Protein AF-A0A397ITA1-F1 (afdb_monomer)

Structure (mmCIF, N/CA/C/O backbone):
data_AF-A0A397ITA1-F1
#
_entry.id   AF-A0A397ITA1-F1
#
loop_
_atom_site.group_PDB
_atom_site.id
_atom_site.type_symbol
_atom_site.label_atom_id
_atom_site.label_alt_id
_atom_site.label_comp_id
_atom_site.label_asym_id
_atom_site.label_entity_id
_atom_site.label_seq_id
_atom_site.pdbx_PDB_ins_code
_atom_site.Cartn_x
_atom_site.Cartn_y
_atom_site.Cartn_z
_atom_site.occupancy
_atom_site.B_iso_or_equiv
_atom_site.auth_seq_id
_atom_site.auth_comp_id
_atom_site.auth_asym_id
_atom_site.auth_atom_id
_atom_site.pdbx_PDB_model_num
ATOM 1 N N . MET A 1 1 ? -53.691 43.841 51.786 1.00 38.12 1 MET A N 1
ATOM 2 C CA . MET A 1 1 ? -52.872 42.788 51.154 1.00 38.12 1 MET A CA 1
ATOM 3 C C . MET A 1 1 ? -53.376 42.598 49.742 1.00 38.12 1 MET A C 1
ATOM 5 O O . MET A 1 1 ? -54.541 42.288 49.542 1.00 38.12 1 MET A O 1
ATOM 9 N N . THR A 1 2 ? -52.518 42.945 48.798 1.00 29.61 2 THR A N 1
ATOM 10 C CA . THR A 1 2 ? -52.794 43.174 47.382 1.00 29.61 2 THR A CA 1
ATOM 11 C C . THR A 1 2 ? -52.432 41.919 46.595 1.00 29.61 2 THR A C 1
ATOM 13 O O . THR A 1 2 ? -51.337 41.401 46.777 1.00 29.61 2 THR A O 1
ATOM 16 N N . SER A 1 3 ? -53.285 41.472 45.677 1.00 30.44 3 SER A N 1
ATOM 17 C CA . SER A 1 3 ? -52.809 40.870 44.426 1.00 30.44 3 SER A CA 1
ATOM 18 C C . SER A 1 3 ? -53.863 41.121 43.351 1.00 30.44 3 SER A C 1
ATOM 20 O O . SER A 1 3 ? -55.006 40.687 43.462 1.00 30.44 3 SER A O 1
ATOM 22 N N . ILE A 1 4 ? -53.491 41.950 42.379 1.00 33.16 4 ILE A N 1
ATOM 23 C CA . ILE A 1 4 ? -54.302 42.313 41.220 1.00 33.16 4 ILE A CA 1
ATOM 24 C C . ILE A 1 4 ? -53.941 41.328 40.112 1.00 33.16 4 ILE A C 1
ATOM 26 O O . ILE A 1 4 ? -52.771 41.191 39.760 1.00 33.16 4 ILE A O 1
ATOM 30 N N . SER A 1 5 ? -54.951 40.654 39.568 1.00 36.41 5 SER A N 1
ATOM 31 C CA . SER A 1 5 ? -54.864 39.937 38.300 1.00 36.41 5 SER A CA 1
ATOM 32 C C . SER A 1 5 ? -54.860 40.929 37.137 1.00 36.41 5 SER A C 1
ATOM 34 O O . SER A 1 5 ? -55.734 41.794 37.086 1.00 36.41 5 SER A O 1
ATOM 36 N N . LEU A 1 6 ? -53.972 40.744 36.162 1.00 32.62 6 LEU A N 1
ATOM 37 C CA . LEU A 1 6 ? -54.097 41.336 34.829 1.00 32.62 6 LEU A CA 1
ATOM 38 C C . LEU A 1 6 ? -53.756 40.274 33.775 1.00 32.62 6 LEU A C 1
ATOM 40 O O . LEU A 1 6 ? -52.632 39.796 33.681 1.00 32.62 6 LEU A O 1
ATOM 44 N N . ASN A 1 7 ? -54.772 39.917 33.000 1.00 33.06 7 ASN A N 1
ATOM 45 C CA . ASN A 1 7 ? -54.689 39.388 31.636 1.00 33.06 7 ASN A CA 1
ATOM 46 C C . ASN A 1 7 ? -55.041 40.574 30.693 1.00 33.06 7 ASN A C 1
ATOM 48 O O . ASN A 1 7 ? -55.631 41.530 31.210 1.00 33.06 7 ASN A O 1
ATOM 52 N N . PRO A 1 8 ? -54.904 40.549 29.348 1.00 54.44 8 PRO A N 1
ATOM 53 C CA . PRO A 1 8 ? -54.069 39.781 28.407 1.00 54.44 8 PRO A CA 1
ATOM 54 C C . PRO A 1 8 ? -53.298 40.712 27.409 1.00 54.44 8 PRO A C 1
ATOM 56 O O . PRO A 1 8 ? -53.338 41.934 27.507 1.00 54.44 8 PRO A O 1
ATOM 59 N N . THR A 1 9 ? -52.699 40.116 26.363 1.00 33.78 9 THR A N 1
ATOM 60 C CA . THR A 1 9 ? -52.358 40.678 25.023 1.00 33.78 9 THR A CA 1
ATOM 61 C C . THR A 1 9 ? -51.156 41.620 24.832 1.00 33.78 9 THR A C 1
ATOM 63 O O . THR A 1 9 ? -51.296 42.828 24.942 1.00 33.78 9 THR A O 1
ATOM 66 N N . THR A 1 10 ? -50.066 41.070 24.277 1.00 37.69 10 THR A N 1
ATOM 67 C CA . THR A 1 10 ? -49.367 41.527 23.045 1.00 37.69 10 THR A CA 1
ATOM 68 C C . THR A 1 10 ? -48.701 40.277 22.434 1.00 37.69 10 THR A C 1
ATOM 70 O O . THR A 1 10 ? -47.923 39.596 23.083 1.00 37.69 10 THR A O 1
ATOM 73 N N . LYS A 1 11 ? -49.187 39.688 21.337 1.00 31.69 11 LYS A N 1
ATOM 74 C CA . LYS A 1 11 ? -49.178 40.142 19.939 1.00 31.69 11 LYS A CA 1
ATOM 75 C C . LYS A 1 11 ? -47.751 40.342 19.409 1.00 31.69 11 LYS A C 1
ATOM 77 O O . LYS A 1 11 ? -47.155 41.384 19.628 1.00 31.69 11 LYS A O 1
ATOM 82 N N . TYR A 1 12 ? -47.272 39.310 18.706 1.00 40.56 12 TYR A N 1
ATOM 83 C CA . TYR A 1 12 ? -46.446 39.379 17.496 1.00 40.56 12 TYR A CA 1
ATOM 84 C C . TYR A 1 12 ? -45.633 40.659 17.309 1.00 40.56 12 TYR A C 1
ATOM 86 O O . TYR A 1 12 ? -46.127 41.546 16.629 1.00 40.56 12 TYR A O 1
ATOM 94 N N . LEU A 1 13 ? -44.406 40.713 17.825 1.00 39.28 13 LEU A N 1
ATOM 95 C CA . LEU A 1 13 ? -43.311 41.531 17.292 1.00 39.28 13 LEU A CA 1
ATOM 96 C C . LEU A 1 13 ? -41.991 41.003 17.877 1.00 39.28 13 LEU A C 1
ATOM 98 O O . LEU A 1 13 ? -41.542 41.497 18.901 1.00 39.28 13 LEU A O 1
ATOM 102 N N . ASP A 1 14 ? -41.420 39.964 17.263 1.00 39.28 14 ASP A N 1
ATOM 103 C CA . ASP A 1 14 ? -39.957 39.852 17.128 1.00 39.28 14 ASP A CA 1
ATOM 104 C C . ASP A 1 14 ? -39.610 38.809 16.052 1.00 39.28 14 ASP A C 1
ATOM 106 O O . ASP A 1 14 ? -39.040 37.744 16.286 1.00 39.28 14 ASP A O 1
ATO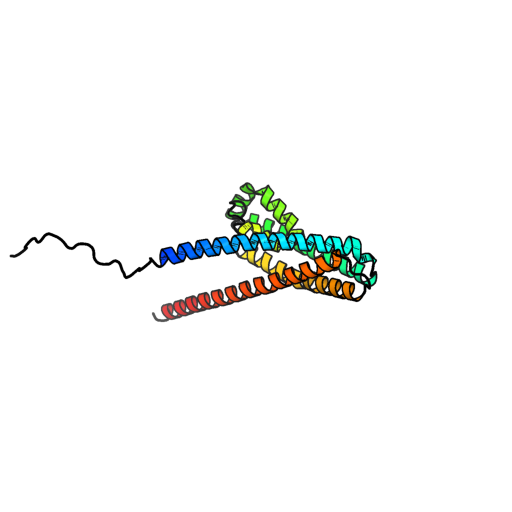M 110 N N . GLY A 1 15 ? -40.043 39.097 14.825 1.00 42.84 15 GLY A N 1
ATOM 111 C CA . GLY A 1 15 ? -39.251 38.707 13.669 1.00 42.84 15 GLY A CA 1
ATOM 112 C C . GLY A 1 15 ? -38.249 39.830 13.453 1.00 42.84 15 GLY A C 1
ATOM 113 O O . GLY A 1 15 ? -38.690 40.904 13.073 1.00 42.84 15 GLY A O 1
ATOM 114 N N . ASP A 1 16 ? -36.975 39.601 13.798 1.00 40.88 16 ASP A N 1
ATOM 115 C CA . ASP A 1 16 ? -35.802 40.119 13.055 1.00 40.88 16 ASP A CA 1
ATOM 116 C C . ASP A 1 16 ? -34.434 39.880 13.720 1.00 40.88 16 ASP A C 1
ATOM 118 O O . ASP A 1 16 ? -33.404 40.175 13.118 1.00 40.88 16 ASP A O 1
ATOM 122 N N . PHE A 1 17 ? -34.354 39.220 14.878 1.00 40.00 17 PHE A N 1
ATOM 123 C CA . PHE A 1 17 ? -33.073 38.700 15.376 1.00 40.00 17 PHE A CA 1
ATOM 124 C C . PHE A 1 17 ? -33.050 37.174 15.352 1.00 40.00 17 PHE A C 1
ATOM 126 O O . PHE A 1 17 ? -33.358 36.486 16.322 1.00 40.00 17 PHE A O 1
ATOM 133 N N . GLY A 1 18 ? -32.669 36.636 14.190 1.00 39.38 18 GLY A N 1
ATOM 134 C CA . GLY A 1 18 ? -32.445 35.214 13.962 1.00 39.38 18 GLY A CA 1
ATOM 135 C C . GLY A 1 18 ? -31.295 34.663 14.804 1.00 39.38 18 GLY A C 1
ATOM 136 O O . GLY A 1 18 ? -30.183 34.485 14.312 1.00 39.38 18 GLY A O 1
ATOM 137 N N . PHE A 1 19 ? -31.563 34.320 16.062 1.00 40.94 19 PHE A N 1
ATOM 138 C CA . PHE A 1 19 ? -30.666 33.481 16.845 1.00 40.94 19 PHE A CA 1
ATOM 139 C C . PHE A 1 19 ? -30.945 32.012 16.509 1.00 40.94 19 PHE A C 1
ATOM 141 O O . PHE A 1 19 ? -31.666 31.309 17.215 1.00 40.94 19 PHE A O 1
ATOM 148 N N . LYS A 1 20 ? -30.386 31.536 15.386 1.00 41.66 20 LYS A N 1
ATOM 149 C CA . LYS A 1 20 ? -30.336 30.093 15.114 1.00 41.66 20 LYS A CA 1
ATOM 150 C C . LYS A 1 20 ? -29.548 29.410 16.241 1.00 41.66 20 LYS A C 1
ATOM 152 O O . LYS A 1 20 ? -28.411 29.817 16.499 1.00 41.66 20 LYS A O 1
ATOM 157 N N . PRO A 1 21 ? -30.093 28.380 16.909 1.00 42.41 21 PRO A N 1
ATOM 158 C CA . PRO A 1 21 ? -29.415 27.741 18.026 1.00 42.41 21 PRO A CA 1
ATOM 159 C C . PRO A 1 21 ? -28.064 27.166 17.577 1.00 42.41 21 PRO A C 1
ATOM 161 O O . PRO A 1 21 ? -27.966 26.402 16.616 1.00 42.41 21 PRO A O 1
ATOM 164 N N . LYS A 1 22 ? -26.998 27.518 18.306 1.00 45.53 22 LYS A N 1
ATOM 165 C CA . LYS A 1 22 ? -25.602 27.097 18.064 1.00 45.53 22 LYS A CA 1
ATOM 166 C C . LYS A 1 22 ? -25.443 25.570 17.931 1.00 45.53 22 LYS A C 1
ATOM 168 O O . LYS A 1 22 ? -24.550 25.102 17.227 1.00 45.53 22 LYS A O 1
ATOM 173 N N . HIS A 1 23 ? -26.342 24.799 18.548 1.00 49.19 23 HIS A N 1
ATOM 174 C CA . HIS A 1 23 ? -26.410 23.340 18.434 1.00 49.19 23 HIS A CA 1
ATOM 175 C C . HIS A 1 23 ? -26.856 22.841 17.055 1.00 49.19 23 HIS A C 1
ATOM 177 O O . HIS A 1 23 ? -26.328 21.841 16.580 1.00 49.19 23 HIS A O 1
ATOM 183 N N . GLU A 1 24 ? -27.772 23.536 16.384 1.00 44.31 24 GLU A N 1
ATOM 184 C CA . GLU A 1 24 ? -28.284 23.126 15.073 1.00 44.31 24 GLU A CA 1
ATOM 185 C C . GLU A 1 24 ? -27.239 23.382 13.980 1.00 44.31 24 GLU A C 1
ATOM 187 O O . GLU A 1 24 ? -26.980 22.521 13.144 1.00 44.31 24 GLU A O 1
ATOM 192 N N . ASN A 1 25 ? -26.521 24.507 14.069 1.00 46.88 25 ASN A N 1
ATOM 193 C CA . ASN A 1 25 ? -25.360 24.773 13.216 1.00 46.88 25 ASN A CA 1
ATOM 194 C C . ASN A 1 25 ? -24.211 23.780 13.474 1.00 46.88 25 ASN A C 1
ATOM 196 O O . ASN A 1 25 ? -23.527 23.394 12.531 1.00 46.88 25 ASN A O 1
ATOM 200 N N . SER A 1 26 ? -24.012 23.335 14.722 1.00 45.62 26 SER A N 1
ATOM 201 C CA . SER A 1 26 ? -23.023 22.304 15.078 1.00 45.62 26 SER A CA 1
ATOM 202 C C . SER A 1 26 ? -23.396 20.927 14.517 1.00 45.62 26 SER A C 1
ATOM 204 O O . SER A 1 26 ? -22.554 20.266 13.916 1.00 45.62 26 SER A O 1
ATOM 206 N N . PHE A 1 27 ? -24.666 20.526 14.628 1.00 46.50 27 PHE A N 1
ATOM 207 C CA . PHE A 1 27 ? -25.167 19.248 14.114 1.00 46.50 27 PHE A CA 1
ATOM 208 C C . PHE A 1 27 ? -25.218 19.205 12.578 1.00 46.50 27 PHE A C 1
ATOM 210 O O . PHE A 1 27 ? -24.860 18.209 11.952 1.00 46.50 27 PHE A O 1
ATOM 217 N N . LEU A 1 28 ? -25.613 20.304 11.934 1.00 41.31 28 LEU A N 1
ATOM 218 C CA . LEU A 1 28 ? -25.582 20.413 10.475 1.00 41.31 28 LEU A CA 1
ATOM 219 C C . LEU A 1 28 ? -24.142 20.473 9.949 1.00 41.31 28 LEU A C 1
ATOM 221 O O . LEU A 1 28 ? -23.846 19.846 8.931 1.00 41.31 28 LEU A O 1
ATOM 225 N N . ASN A 1 29 ? -23.229 21.155 10.651 1.00 41.16 29 ASN A N 1
ATOM 226 C CA . ASN A 1 29 ? -21.806 21.130 10.312 1.00 41.16 29 ASN A CA 1
ATOM 227 C C . ASN A 1 29 ? -21.192 19.748 10.527 1.00 41.16 29 ASN A C 1
ATOM 229 O O . ASN A 1 29 ? -20.451 19.304 9.657 1.00 41.16 29 ASN A O 1
ATOM 233 N N . SER A 1 30 ? -21.516 19.042 11.613 1.00 38.00 30 SER A N 1
ATOM 234 C CA . SER A 1 30 ? -21.009 17.688 11.851 1.00 38.00 30 SER A CA 1
ATOM 235 C C . SER A 1 30 ? -21.524 16.712 10.796 1.00 38.00 30 SER A C 1
ATOM 237 O O . SER A 1 30 ? -20.734 15.950 10.250 1.00 38.00 30 SER A O 1
ATOM 239 N N . LYS A 1 31 ? -22.798 16.807 10.390 1.00 51.31 31 LYS A N 1
ATOM 240 C CA . LYS A 1 31 ? -23.360 16.000 9.294 1.00 51.31 31 LYS A CA 1
ATOM 241 C C . LYS A 1 31 ? -22.732 16.337 7.936 1.00 51.31 31 LYS A C 1
ATOM 243 O O . LYS A 1 31 ? -22.381 15.433 7.179 1.00 51.31 31 LYS A O 1
ATOM 248 N N . LYS A 1 32 ? -22.524 17.624 7.633 1.00 44.59 32 LYS A N 1
ATOM 249 C CA . LYS A 1 32 ? -21.855 18.072 6.398 1.00 44.59 32 LYS A CA 1
ATOM 250 C C . LYS A 1 32 ? -20.391 17.629 6.361 1.00 44.59 32 LYS A C 1
ATOM 252 O O . LYS A 1 32 ? -19.919 17.186 5.317 1.00 44.59 32 LYS A O 1
ATOM 257 N N . MET A 1 33 ? -19.684 17.708 7.484 1.00 46.84 33 MET A N 1
ATOM 258 C CA . MET A 1 33 ? -18.286 17.294 7.614 1.00 46.84 33 MET A CA 1
ATOM 259 C C . MET A 1 33 ? -18.139 15.767 7.567 1.00 46.84 33 MET A C 1
ATOM 261 O O . MET A 1 33 ? -17.239 15.280 6.892 1.00 46.84 33 MET A O 1
ATOM 265 N N . ASN A 1 34 ? -19.082 15.023 8.154 1.00 55.31 34 ASN A N 1
ATOM 266 C CA . ASN A 1 34 ? -19.161 13.565 8.047 1.00 55.31 34 ASN A CA 1
ATOM 267 C C . ASN A 1 34 ? -19.398 13.121 6.587 1.00 55.31 34 ASN A C 1
ATOM 269 O O . ASN A 1 34 ? -18.662 12.288 6.070 1.00 55.31 34 ASN A O 1
ATOM 273 N N . SER A 1 35 ? -20.315 13.776 5.855 1.00 55.06 35 SER A N 1
ATOM 274 C CA . SER A 1 35 ? -20.520 13.481 4.422 1.00 55.06 35 SER A CA 1
ATOM 275 C C . SER A 1 35 ? -19.283 13.772 3.558 1.00 55.06 35 SER A C 1
ATOM 277 O O . SER A 1 35 ? -18.980 13.023 2.632 1.00 55.06 35 SER A O 1
ATOM 279 N N . LYS A 1 36 ? -18.521 14.828 3.888 1.00 56.81 36 LYS A N 1
ATOM 280 C CA . LYS A 1 36 ? -17.251 15.141 3.216 1.00 56.81 36 LYS A CA 1
ATOM 281 C C . LYS A 1 36 ? -16.184 14.081 3.505 1.00 56.81 36 LYS A C 1
ATOM 283 O O . LYS A 1 36 ? -15.467 13.704 2.585 1.00 56.81 36 LYS A O 1
ATOM 288 N N . GLY A 1 37 ? -16.107 13.590 4.745 1.00 58.44 37 GLY A N 1
ATOM 289 C CA . GLY A 1 37 ? -15.208 12.500 5.139 1.00 58.44 37 GLY A CA 1
ATOM 290 C C . GLY A 1 37 ? -15.523 11.183 4.423 1.00 58.44 37 GLY A C 1
ATOM 291 O O . GLY A 1 37 ? -14.613 10.543 3.904 1.00 58.44 37 GLY A O 1
ATOM 292 N N . CYS A 1 38 ? -16.808 10.837 4.292 1.00 69.31 38 CYS A N 1
ATOM 293 C CA . CYS A 1 38 ? -17.254 9.640 3.570 1.00 69.31 38 CYS A CA 1
ATOM 294 C C . CYS A 1 38 ? -16.866 9.677 2.083 1.00 69.31 38 CYS A C 1
ATOM 296 O O . CYS A 1 38 ? -16.342 8.701 1.552 1.00 69.31 38 CYS A O 1
ATOM 298 N N . ASN A 1 39 ? -17.090 10.812 1.410 1.00 77.75 39 ASN A N 1
ATOM 299 C CA . ASN A 1 39 ? -16.749 10.964 -0.008 1.00 77.75 39 ASN A CA 1
ATOM 300 C C . ASN A 1 39 ? -15.234 10.907 -0.242 1.00 77.75 39 ASN A C 1
ATOM 302 O O . ASN A 1 39 ? -14.786 10.337 -1.236 1.00 77.75 39 ASN A O 1
ATOM 306 N N . MET A 1 40 ? -14.449 11.464 0.686 1.00 81.12 40 MET A N 1
ATOM 307 C CA . MET A 1 40 ? -12.990 11.394 0.620 1.00 81.12 40 MET A CA 1
ATOM 308 C C . MET A 1 40 ? -12.490 9.951 0.757 1.00 81.12 40 MET A C 1
ATOM 310 O O . MET A 1 40 ? -11.615 9.551 -0.001 1.00 81.12 40 MET A O 1
ATOM 314 N N . ALA A 1 41 ? -13.082 9.151 1.650 1.00 85.75 41 ALA A N 1
ATOM 315 C CA . ALA A 1 41 ? -12.710 7.746 1.815 1.00 85.75 41 ALA A CA 1
ATOM 316 C C . ALA A 1 41 ? -12.971 6.908 0.546 1.00 85.75 41 ALA A C 1
ATOM 318 O O . ALA A 1 41 ? -12.156 6.057 0.203 1.00 85.75 41 ALA A O 1
ATOM 319 N N . ILE A 1 42 ? -14.057 7.180 -0.195 1.00 89.50 42 ILE A N 1
ATOM 320 C CA . ILE A 1 42 ? -14.344 6.509 -1.481 1.00 89.50 42 ILE A CA 1
ATOM 321 C C . ILE A 1 42 ? -13.280 6.857 -2.523 1.00 89.50 42 ILE A C 1
ATOM 323 O O . ILE A 1 42 ? -12.773 5.970 -3.212 1.00 89.50 42 ILE A O 1
ATOM 327 N N . LEU A 1 43 ? -12.944 8.144 -2.640 1.00 88.38 43 LEU A N 1
ATOM 328 C CA . LEU A 1 43 ? -11.927 8.612 -3.577 1.00 88.38 43 LEU A CA 1
ATOM 329 C C . LEU A 1 43 ? -10.559 8.016 -3.241 1.00 88.38 43 LEU A C 1
ATOM 331 O O . LEU A 1 43 ? -9.879 7.524 -4.135 1.00 88.38 43 LEU A O 1
ATOM 335 N N . GLN A 1 44 ? -10.191 8.008 -1.960 1.00 89.69 44 GLN A N 1
ATOM 336 C CA . GLN A 1 44 ? -8.923 7.458 -1.495 1.00 89.69 44 GLN A CA 1
ATOM 337 C C . GLN A 1 44 ? -8.835 5.953 -1.767 1.00 89.69 44 GLN A C 1
ATOM 339 O O . GLN A 1 44 ? -7.855 5.503 -2.350 1.00 89.69 44 GLN A O 1
ATOM 344 N N . LEU A 1 45 ? -9.879 5.183 -1.434 1.00 92.94 45 LEU A N 1
ATOM 345 C CA . LEU A 1 45 ? -9.936 3.749 -1.736 1.00 92.94 45 LEU A CA 1
ATOM 346 C C . LEU A 1 45 ? -9.799 3.474 -3.238 1.00 92.94 45 LEU A C 1
ATOM 348 O O . LEU A 1 45 ? -9.052 2.586 -3.640 1.00 92.94 45 LEU A O 1
ATOM 352 N N . SER A 1 46 ? -10.508 4.247 -4.063 1.00 93.50 46 SER A N 1
ATOM 353 C CA . SER A 1 46 ? -10.472 4.091 -5.520 1.00 93.50 46 SER A CA 1
ATOM 354 C C . SER A 1 46 ? -9.087 4.394 -6.087 1.00 93.50 46 SER A C 1
ATOM 356 O O . SER A 1 46 ? -8.627 3.676 -6.971 1.00 93.50 46 SER A O 1
ATOM 358 N N . LEU A 1 47 ? -8.421 5.432 -5.571 1.00 93.88 47 LEU A N 1
ATOM 359 C CA . LEU A 1 47 ? -7.080 5.794 -6.010 1.00 93.88 47 LEU A CA 1
ATOM 360 C C . LEU A 1 47 ? -6.052 4.735 -5.609 1.00 93.88 47 LEU A C 1
ATOM 362 O O . LEU A 1 47 ? -5.297 4.321 -6.473 1.00 93.88 47 LEU A O 1
ATOM 366 N N . MET A 1 48 ? -6.072 4.237 -4.367 1.00 94.38 48 MET A N 1
ATOM 367 C CA . MET A 1 48 ? -5.144 3.184 -3.920 1.00 94.38 48 MET A CA 1
ATOM 368 C C . MET A 1 48 ? -5.264 1.913 -4.776 1.00 94.38 48 MET A C 1
ATOM 370 O O . MET A 1 48 ? -4.265 1.318 -5.167 1.00 94.38 48 MET A O 1
ATOM 374 N N . ILE A 1 49 ? -6.493 1.509 -5.124 1.00 95.50 49 ILE A N 1
ATOM 375 C CA . ILE A 1 49 ? -6.713 0.361 -6.018 1.00 95.50 49 ILE A CA 1
ATOM 376 C C . ILE A 1 49 ? -6.183 0.653 -7.426 1.00 95.50 49 ILE A C 1
ATOM 378 O O . ILE A 1 49 ? -5.566 -0.215 -8.042 1.00 95.50 49 ILE A O 1
ATOM 382 N N . PHE A 1 50 ? -6.449 1.849 -7.955 1.00 96.12 50 PHE A N 1
ATOM 383 C CA . PHE A 1 50 ? -5.981 2.237 -9.283 1.00 96.12 50 PHE A CA 1
ATOM 384 C C . PHE A 1 50 ? -4.451 2.268 -9.356 1.00 96.12 50 PHE A C 1
ATOM 386 O O . PHE A 1 50 ? -3.887 1.708 -10.291 1.00 96.12 50 PHE A O 1
ATOM 393 N N . ASP A 1 51 ? -3.801 2.844 -8.350 1.00 94.88 51 ASP A N 1
ATOM 394 C CA . ASP A 1 51 ? -2.348 2.950 -8.237 1.00 94.88 51 ASP A CA 1
ATOM 395 C C . ASP A 1 51 ? -1.678 1.580 -8.253 1.00 94.88 51 ASP A C 1
ATOM 397 O O . ASP A 1 51 ? -0.875 1.285 -9.136 1.00 94.88 51 ASP A O 1
ATOM 401 N N . PHE A 1 52 ? -2.157 0.677 -7.397 1.00 96.12 52 PHE A N 1
ATOM 402 C CA . PHE A 1 52 ? -1.687 -0.702 -7.347 1.00 96.12 52 PHE A CA 1
ATOM 403 C C . PHE A 1 52 ? -1.815 -1.431 -8.694 1.00 96.12 52 PHE A C 1
ATOM 405 O O . PHE A 1 52 ? -0.906 -2.142 -9.133 1.00 96.12 52 PHE A O 1
ATOM 412 N N . VAL A 1 53 ? -2.946 -1.253 -9.389 1.00 96.75 53 VAL A N 1
ATOM 413 C CA . VAL A 1 53 ? -3.150 -1.832 -10.726 1.00 96.75 53 VAL A CA 1
ATOM 414 C C . VAL A 1 53 ? -2.165 -1.237 -11.729 1.00 96.75 53 VAL A C 1
ATOM 416 O O . VAL A 1 53 ? -1.601 -1.975 -12.542 1.00 96.75 53 VAL A O 1
ATOM 419 N N . MET A 1 54 ? -1.948 0.077 -11.687 1.00 96.12 54 MET A N 1
ATOM 420 C CA . MET A 1 54 ? -1.027 0.753 -12.593 1.00 96.12 54 MET A CA 1
ATOM 421 C C . MET A 1 54 ? 0.423 0.330 -12.365 1.00 96.12 54 MET A C 1
ATOM 423 O O . MET A 1 54 ? 1.133 0.109 -13.346 1.00 96.12 54 MET A O 1
ATOM 427 N N . ASP A 1 55 ? 0.836 0.121 -11.119 1.00 94.38 55 ASP A N 1
ATOM 428 C CA . ASP A 1 55 ? 2.170 -0.373 -10.789 1.00 94.38 55 ASP A CA 1
ATOM 429 C C . ASP A 1 55 ? 2.397 -1.797 -11.290 1.00 94.3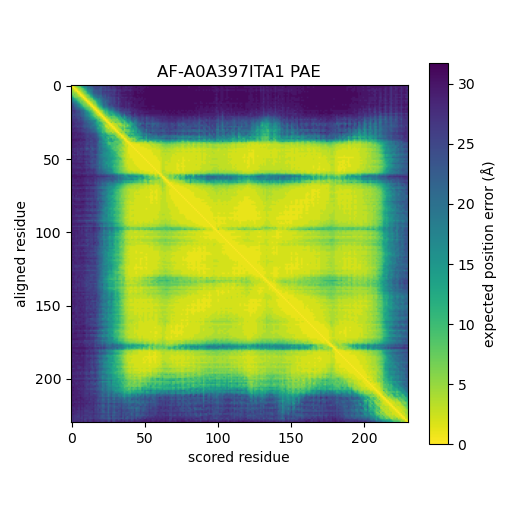8 55 ASP A C 1
ATOM 431 O O . ASP A 1 55 ? 3.399 -2.069 -11.956 1.00 94.38 55 ASP A O 1
ATOM 435 N N . ILE A 1 56 ? 1.434 -2.702 -11.086 1.00 95.44 56 ILE A N 1
ATOM 436 C CA . ILE A 1 56 ? 1.505 -4.055 -11.656 1.00 95.44 56 ILE A CA 1
ATOM 437 C C . ILE A 1 56 ? 1.626 -3.993 -13.180 1.00 95.44 56 ILE A C 1
ATOM 439 O O . ILE A 1 56 ? 2.445 -4.709 -13.767 1.00 95.44 56 ILE A O 1
ATOM 443 N N . LEU A 1 57 ? 0.809 -3.165 -13.838 1.00 95.06 57 LEU A N 1
ATOM 444 C CA . LEU A 1 57 ? 0.822 -3.034 -15.294 1.00 95.06 57 LEU A CA 1
ATOM 445 C C . LEU A 1 57 ? 2.147 -2.468 -15.803 1.00 95.06 57 LEU A C 1
ATOM 447 O O . LEU A 1 57 ? 2.675 -2.992 -16.786 1.00 95.06 57 LEU A O 1
ATOM 451 N N . PHE A 1 58 ? 2.690 -1.455 -15.129 1.00 93.88 58 PHE A N 1
ATOM 452 C CA . PHE A 1 58 ? 3.988 -0.869 -15.439 1.00 93.88 58 PHE A CA 1
ATOM 453 C C . PHE A 1 58 ? 5.091 -1.930 -15.374 1.00 93.88 58 PHE A C 1
ATOM 455 O O . PHE A 1 58 ? 5.784 -2.172 -16.363 1.00 93.88 58 PHE A O 1
ATOM 462 N N . VAL A 1 59 ? 5.194 -2.663 -14.263 1.00 93.31 59 VAL A N 1
ATOM 463 C CA . VAL A 1 59 ? 6.226 -3.698 -14.110 1.00 93.31 59 VAL A CA 1
ATOM 464 C C . VAL A 1 59 ? 6.048 -4.840 -15.117 1.00 93.31 59 VAL A C 1
ATOM 466 O O . VAL A 1 59 ? 7.027 -5.328 -15.683 1.00 93.31 59 VAL A O 1
ATOM 469 N N . SER A 1 60 ? 4.804 -5.246 -15.385 1.00 90.81 60 SER A N 1
ATOM 470 C CA . SER A 1 60 ? 4.503 -6.400 -16.241 1.00 90.81 60 SER A CA 1
ATOM 471 C C . SER A 1 60 ? 4.719 -6.138 -17.731 1.00 90.81 60 SER A C 1
ATOM 473 O O . SER A 1 60 ? 5.137 -7.047 -18.451 1.00 90.81 60 SER A O 1
ATOM 475 N N . LYS A 1 61 ? 4.391 -4.933 -18.214 1.00 86.56 61 LYS A N 1
ATOM 476 C CA . LYS A 1 61 ? 4.415 -4.601 -19.649 1.00 86.56 61 LYS A CA 1
ATOM 477 C C . LYS A 1 61 ? 5.651 -3.814 -20.061 1.00 86.56 61 LYS A C 1
ATOM 479 O O . LYS A 1 61 ? 6.209 -4.082 -21.117 1.00 86.56 61 LYS A O 1
ATOM 484 N N . GLU A 1 62 ? 6.100 -2.911 -19.201 1.00 80.38 62 GLU A N 1
ATOM 485 C CA . GLU A 1 62 ? 7.091 -1.886 -19.542 1.00 80.38 62 GLU A CA 1
ATOM 486 C C . GLU A 1 62 ? 8.451 -2.176 -18.908 1.00 80.38 62 GLU A C 1
ATOM 488 O O . GLU A 1 62 ? 9.496 -1.807 -19.440 1.00 80.38 62 GLU A O 1
ATOM 493 N N . GLY A 1 63 ? 8.467 -2.922 -17.802 1.00 65.81 63 GLY A N 1
ATOM 494 C CA . GLY A 1 63 ? 9.683 -3.185 -17.041 1.00 65.81 63 GLY A CA 1
ATOM 495 C C . GLY A 1 63 ? 10.812 -3.846 -17.846 1.00 65.81 63 GLY A C 1
ATOM 496 O O . GLY A 1 63 ? 11.976 -3.654 -17.519 1.00 65.81 63 GLY A O 1
ATOM 497 N N . LYS A 1 64 ? 10.506 -4.572 -18.931 1.00 70.19 64 LYS A N 1
ATOM 498 C CA . LYS A 1 64 ? 11.522 -5.197 -19.801 1.00 70.19 64 LYS A CA 1
ATOM 499 C C . LYS A 1 64 ? 12.099 -4.263 -20.868 1.00 70.19 64 LYS A C 1
ATOM 501 O O . LYS A 1 64 ? 13.113 -4.613 -21.461 1.00 70.19 64 LYS A O 1
ATOM 506 N N . ALA A 1 65 ? 11.484 -3.107 -21.123 1.00 77.12 65 ALA A N 1
ATOM 507 C CA . ALA A 1 65 ? 11.989 -2.152 -22.110 1.00 77.12 65 ALA A CA 1
ATOM 508 C C . ALA A 1 65 ? 13.262 -1.438 -21.622 1.00 77.12 65 ALA A C 1
ATOM 510 O O . ALA A 1 65 ? 14.106 -1.056 -22.430 1.00 77.12 65 ALA A O 1
ATOM 511 N N . VAL A 1 66 ? 13.435 -1.317 -20.299 1.00 82.44 66 VAL A N 1
ATOM 512 C CA . VAL A 1 66 ? 14.654 -0.803 -19.661 1.00 82.44 66 VAL A CA 1
ATOM 513 C C . VAL A 1 66 ? 15.123 -1.812 -18.612 1.00 82.44 66 VAL A C 1
ATOM 515 O O . VAL A 1 66 ? 14.752 -1.730 -17.442 1.00 82.44 66 VAL A O 1
ATOM 518 N N . GLU A 1 67 ? 15.958 -2.772 -19.024 1.00 82.62 67 GLU A N 1
ATOM 519 C CA . GLU A 1 67 ? 16.386 -3.909 -18.186 1.00 82.62 67 GLU A CA 1
ATOM 520 C C . GLU A 1 67 ? 16.944 -3.491 -16.815 1.00 82.62 67 GLU A C 1
ATOM 522 O O . GLU A 1 67 ? 16.667 -4.139 -15.805 1.00 82.62 67 GLU A O 1
ATOM 527 N N . ALA A 1 68 ? 17.676 -2.372 -16.759 1.00 88.19 68 ALA A N 1
ATOM 528 C CA . ALA A 1 68 ? 18.255 -1.845 -15.523 1.00 88.19 68 ALA A CA 1
ATOM 529 C C . ALA A 1 68 ? 17.202 -1.455 -14.466 1.00 88.19 68 ALA A C 1
ATOM 531 O O . ALA A 1 68 ? 17.496 -1.488 -13.272 1.00 88.19 68 ALA A O 1
ATOM 532 N N . LEU A 1 69 ? 15.982 -1.101 -14.886 1.00 90.81 69 LEU A N 1
ATOM 533 C CA . LEU A 1 69 ? 14.891 -0.704 -13.992 1.00 90.81 69 LEU A CA 1
ATOM 534 C C . LEU A 1 69 ? 13.980 -1.877 -13.616 1.00 90.81 69 LEU A C 1
ATOM 536 O O . LEU A 1 69 ? 13.258 -1.780 -12.624 1.00 90.81 69 LEU A O 1
ATOM 540 N N . TYR A 1 70 ? 14.037 -3.001 -14.337 1.00 90.69 70 TYR A N 1
ATOM 541 C CA . TYR A 1 70 ? 13.135 -4.133 -14.115 1.00 90.69 70 TYR A CA 1
ATOM 542 C C . TYR A 1 70 ? 13.227 -4.703 -12.696 1.00 90.69 70 TYR A C 1
ATOM 544 O O . TYR A 1 70 ? 12.223 -4.805 -11.990 1.00 90.69 70 TYR A O 1
ATOM 552 N N . ILE A 1 71 ? 14.443 -5.059 -12.265 1.00 92.62 71 ILE A N 1
ATOM 553 C CA . ILE A 1 71 ? 14.677 -5.677 -10.954 1.00 92.62 71 ILE A CA 1
ATOM 554 C C . ILE A 1 71 ? 14.295 -4.715 -9.817 1.00 92.62 71 ILE A C 1
ATOM 556 O O . ILE A 1 71 ? 13.527 -5.137 -8.950 1.00 92.62 71 ILE A O 1
ATOM 560 N N . PRO A 1 72 ? 14.744 -3.440 -9.811 1.00 94.62 72 PRO A N 1
ATOM 561 C CA . PRO A 1 72 ? 14.265 -2.460 -8.840 1.00 94.62 72 PRO A CA 1
ATOM 562 C C . PRO A 1 72 ? 12.738 -2.363 -8.792 1.00 94.62 72 PRO A C 1
ATOM 564 O O . PRO A 1 72 ? 12.174 -2.411 -7.705 1.00 94.62 72 PRO A O 1
ATOM 567 N N . SER A 1 73 ? 12.065 -2.314 -9.946 1.00 94.81 73 SER A N 1
ATOM 568 C CA . SER A 1 73 ? 10.601 -2.194 -9.996 1.00 94.81 73 SER A CA 1
ATOM 569 C C . SER A 1 73 ? 9.894 -3.395 -9.358 1.00 94.81 73 SER A C 1
ATOM 571 O O . SER A 1 73 ? 8.924 -3.234 -8.628 1.00 94.81 73 SER A O 1
ATOM 573 N N . ILE A 1 74 ? 10.397 -4.616 -9.577 1.00 95.44 74 ILE A N 1
ATOM 574 C CA . ILE A 1 74 ? 9.861 -5.826 -8.932 1.00 95.44 74 ILE A CA 1
ATOM 575 C C . ILE A 1 74 ? 10.056 -5.772 -7.412 1.00 95.44 74 ILE A C 1
ATOM 577 O O . ILE A 1 74 ? 9.151 -6.136 -6.663 1.00 95.44 74 ILE A O 1
ATOM 581 N N . ILE A 1 75 ? 11.228 -5.337 -6.944 1.00 96.69 75 ILE A N 1
ATOM 582 C CA . ILE A 1 75 ? 11.533 -5.244 -5.509 1.00 96.69 75 ILE A CA 1
ATOM 583 C C . ILE A 1 75 ? 10.604 -4.230 -4.839 1.00 96.69 75 ILE A C 1
ATOM 585 O O . ILE A 1 75 ? 9.967 -4.562 -3.840 1.00 96.69 75 ILE A O 1
ATOM 589 N N . PHE A 1 76 ? 10.502 -3.028 -5.407 1.00 96.19 76 PHE A N 1
ATOM 590 C CA . PHE A 1 76 ? 9.681 -1.955 -4.856 1.00 96.19 76 PHE A CA 1
ATOM 591 C C . PHE A 1 76 ? 8.177 -2.184 -5.022 1.00 96.19 76 PHE A C 1
ATOM 593 O O . PHE A 1 76 ? 7.418 -1.592 -4.277 1.00 96.19 76 PHE A O 1
ATOM 600 N N . LEU A 1 77 ? 7.742 -3.109 -5.881 1.00 95.69 77 LEU A N 1
ATOM 601 C CA . LEU A 1 77 ? 6.361 -3.599 -5.889 1.00 95.69 77 LEU A CA 1
ATOM 602 C C . LEU A 1 77 ? 6.131 -4.697 -4.833 1.00 95.69 77 LEU A C 1
ATOM 604 O O . LEU A 1 77 ? 5.154 -4.683 -4.096 1.00 95.69 77 LEU A O 1
ATOM 608 N N . THR A 1 78 ? 7.017 -5.691 -4.743 1.00 96.81 78 THR A N 1
ATOM 609 C CA . THR A 1 78 ? 6.755 -6.908 -3.946 1.00 96.81 78 THR A CA 1
ATOM 610 C C . THR A 1 78 ? 7.066 -6.771 -2.457 1.00 96.81 78 THR A C 1
ATOM 612 O O . THR A 1 78 ? 6.376 -7.377 -1.633 1.00 96.81 78 THR A O 1
ATOM 615 N N . VAL A 1 79 ? 8.082 -5.987 -2.082 1.00 97.81 79 VAL A N 1
ATOM 616 C CA . VAL A 1 79 ? 8.443 -5.778 -0.671 1.00 97.81 79 VAL A CA 1
ATOM 617 C C . VAL A 1 79 ? 7.334 -5.039 0.090 1.00 97.81 79 VAL A C 1
ATOM 619 O O . VAL A 1 79 ? 6.935 -5.544 1.147 1.00 97.81 79 VAL A O 1
ATOM 622 N N . PRO A 1 80 ? 6.778 -3.918 -0.412 1.00 96.94 80 PRO A N 1
ATOM 623 C CA . PRO A 1 80 ? 5.662 -3.245 0.248 1.00 96.94 80 PRO A CA 1
ATOM 624 C C . PRO A 1 80 ? 4.419 -4.118 0.360 1.00 96.94 80 PRO A C 1
ATOM 626 O O . PRO A 1 80 ? 3.852 -4.194 1.447 1.00 96.94 80 PRO A O 1
ATOM 629 N N . ILE A 1 81 ? 4.079 -4.893 -0.682 1.00 97.81 81 ILE A N 1
ATOM 630 C CA . ILE A 1 81 ? 2.987 -5.880 -0.619 1.00 97.81 81 ILE A CA 1
ATOM 631 C C . ILE A 1 81 ? 3.175 -6.829 0.569 1.00 97.81 81 ILE A C 1
ATOM 633 O O . ILE A 1 81 ? 2.232 -7.104 1.317 1.00 97.81 81 ILE A O 1
ATOM 637 N N . GLY A 1 82 ? 4.397 -7.324 0.781 1.00 98.19 82 GLY A N 1
ATOM 638 C CA . GLY A 1 82 ? 4.727 -8.177 1.921 1.00 98.19 82 GLY A CA 1
ATOM 639 C C . GLY A 1 82 ? 4.535 -7.472 3.268 1.00 98.19 82 GLY A C 1
ATOM 640 O O . GLY A 1 82 ? 3.879 -8.019 4.158 1.00 98.19 82 GLY A O 1
ATOM 641 N N . ILE A 1 83 ? 5.068 -6.253 3.411 1.00 98.00 83 ILE A N 1
ATOM 642 C CA . ILE A 1 83 ? 4.939 -5.428 4.626 1.00 98.00 83 ILE A CA 1
ATOM 643 C C . ILE A 1 83 ? 3.463 -5.171 4.947 1.00 98.00 83 ILE A C 1
ATOM 645 O O . ILE A 1 83 ? 3.021 -5.422 6.071 1.00 98.00 83 ILE A O 1
ATOM 649 N N . ASN A 1 84 ? 2.702 -4.730 3.949 1.00 98.06 84 ASN A N 1
ATOM 650 C CA . ASN A 1 84 ? 1.286 -4.410 4.044 1.00 98.06 84 ASN A CA 1
ATOM 651 C C . ASN A 1 84 ? 0.451 -5.639 4.407 1.00 98.06 84 ASN A C 1
ATOM 653 O O . ASN A 1 84 ? -0.339 -5.595 5.350 1.00 98.06 84 ASN A O 1
ATOM 657 N N . THR A 1 85 ? 0.697 -6.778 3.756 1.00 98.31 85 THR A N 1
ATOM 658 C CA . THR A 1 85 ? 0.004 -8.039 4.060 1.00 98.31 85 THR A CA 1
ATOM 659 C C . THR A 1 85 ? 0.248 -8.477 5.505 1.00 98.31 85 THR A C 1
ATOM 661 O O . THR A 1 85 ? -0.700 -8.719 6.255 1.00 98.31 85 THR A O 1
ATOM 664 N N . ILE A 1 86 ? 1.514 -8.551 5.933 1.00 98.38 86 ILE A N 1
ATOM 665 C CA . ILE A 1 86 ? 1.870 -8.951 7.304 1.00 98.38 86 ILE A CA 1
ATOM 666 C C . ILE A 1 86 ? 1.262 -7.971 8.315 1.00 98.38 86 ILE A C 1
ATOM 668 O O . ILE A 1 86 ? 0.693 -8.390 9.327 1.00 98.38 86 ILE A O 1
ATOM 672 N N . GLY A 1 87 ? 1.345 -6.673 8.021 1.00 98.44 87 GLY A N 1
ATOM 673 C CA . GLY A 1 87 ? 0.754 -5.604 8.813 1.00 98.44 87 GLY A CA 1
ATOM 674 C C . GLY A 1 87 ? -0.753 -5.764 8.986 1.00 98.44 87 GLY A C 1
ATOM 675 O O . GLY A 1 87 ? -1.246 -5.713 10.115 1.00 98.44 87 GLY A O 1
ATOM 676 N N . ALA A 1 88 ? -1.475 -6.021 7.895 1.00 98.50 88 ALA A N 1
ATOM 677 C CA . ALA A 1 88 ? -2.925 -6.150 7.894 1.00 98.50 88 ALA A CA 1
ATOM 678 C C . ALA A 1 88 ? -3.388 -7.340 8.742 1.00 98.50 88 ALA A C 1
ATOM 680 O O . ALA A 1 88 ? -4.196 -7.176 9.661 1.00 98.50 88 ALA A O 1
ATOM 681 N N . PHE A 1 89 ? -2.803 -8.522 8.517 1.00 98.25 89 PHE A N 1
ATOM 682 C CA . PHE A 1 89 ? -3.098 -9.709 9.323 1.00 98.25 89 PHE A CA 1
ATOM 683 C C . PHE A 1 89 ? -2.762 -9.497 10.800 1.00 98.25 89 PHE A C 1
ATOM 685 O O . PHE A 1 89 ? -3.539 -9.894 11.674 1.00 98.25 89 PHE A O 1
ATOM 692 N N . TYR A 1 90 ? -1.632 -8.851 11.101 1.00 98.38 90 TYR A N 1
ATOM 693 C CA . TYR A 1 90 ? -1.244 -8.547 12.475 1.00 98.38 90 TYR A CA 1
ATOM 694 C C . TYR A 1 90 ? -2.232 -7.594 13.162 1.00 98.38 90 TYR A C 1
ATOM 696 O O . TYR A 1 90 ? -2.611 -7.834 14.313 1.00 98.38 90 TYR A O 1
ATOM 704 N N . ILE A 1 91 ? -2.664 -6.532 12.475 1.00 98.44 91 ILE A N 1
ATOM 705 C CA . ILE A 1 91 ? -3.625 -5.557 13.001 1.00 98.44 91 ILE A CA 1
ATOM 706 C C . ILE A 1 91 ? -4.959 -6.239 13.287 1.00 98.44 91 ILE A C 1
ATOM 708 O O . ILE A 1 91 ? -5.402 -6.204 14.432 1.00 98.44 91 ILE A O 1
ATOM 712 N N . ILE A 1 92 ? -5.544 -6.929 12.307 1.00 98.06 92 ILE A N 1
ATOM 713 C CA . ILE A 1 92 ? -6.837 -7.609 12.466 1.00 98.06 92 ILE A CA 1
ATOM 714 C C . ILE A 1 92 ? -6.780 -8.652 13.582 1.00 98.06 92 ILE A C 1
ATOM 716 O O . ILE A 1 92 ? -7.644 -8.680 14.454 1.00 98.06 92 ILE A O 1
ATOM 720 N N . SER A 1 93 ? -5.712 -9.452 13.638 1.00 97.38 93 SER A N 1
ATOM 721 C CA . SER A 1 93 ? -5.532 -10.456 14.697 1.00 97.38 93 SER A CA 1
ATOM 722 C C . SER A 1 93 ? -5.403 -9.843 16.092 1.00 97.38 93 SER A C 1
ATOM 724 O O . SER A 1 93 ? -5.742 -10.481 17.090 1.00 97.38 93 SER A O 1
ATOM 726 N N . LYS A 1 94 ? -4.860 -8.625 16.199 1.00 97.88 94 LYS A N 1
ATOM 727 C CA . LYS A 1 94 ? -4.765 -7.901 17.469 1.00 97.88 94 LYS A CA 1
ATOM 728 C C . LYS A 1 94 ? -6.081 -7.235 17.846 1.00 97.88 94 LYS A C 1
ATOM 730 O O . LYS A 1 94 ? -6.426 -7.300 19.019 1.00 97.88 94 LYS A O 1
ATOM 735 N N . GLU A 1 95 ? -6.778 -6.628 16.894 1.00 97.50 95 GLU A N 1
ATOM 736 C CA . GLU A 1 95 ? -8.083 -6.000 17.120 1.00 97.50 95 GLU A CA 1
ATOM 737 C C . GLU A 1 95 ? -9.144 -7.045 17.489 1.00 97.50 95 GLU A C 1
ATOM 739 O O . GLU A 1 95 ? -9.903 -6.825 18.421 1.00 97.50 95 GLU A O 1
ATOM 744 N N . ASN A 1 96 ? -9.102 -8.248 16.906 1.00 96.38 96 ASN A N 1
ATOM 745 C CA . ASN A 1 96 ? -9.981 -9.369 17.276 1.00 96.38 96 ASN A CA 1
ATOM 746 C C . ASN A 1 96 ? -9.817 -9.871 18.725 1.00 96.38 96 ASN A C 1
ATOM 748 O O . ASN A 1 96 ? -10.569 -10.741 19.154 1.00 96.38 96 ASN A O 1
ATOM 752 N N . LYS A 1 97 ? -8.843 -9.362 19.491 1.00 95.56 97 LYS A N 1
ATOM 753 C CA . LYS A 1 97 ? -8.731 -9.633 20.936 1.00 95.56 97 LYS A CA 1
ATOM 754 C C . LYS A 1 97 ? -9.568 -8.673 21.783 1.00 95.56 97 LYS A C 1
ATOM 756 O O . LYS A 1 97 ? -9.768 -8.941 22.963 1.00 95.56 97 LYS A O 1
ATOM 761 N N . GLU A 1 98 ? -10.033 -7.573 21.198 1.00 92.75 98 GLU A N 1
ATOM 762 C CA . GLU A 1 98 ? -10.919 -6.604 21.834 1.00 92.75 98 GLU A CA 1
ATOM 763 C C . GLU A 1 98 ? -12.377 -7.020 21.598 1.00 92.75 98 GLU A C 1
ATOM 765 O O . GLU A 1 98 ? -12.783 -7.235 20.456 1.00 92.75 98 GLU A O 1
ATOM 770 N N . GLY A 1 99 ? -13.179 -7.111 22.665 1.00 94.12 99 GLY A N 1
ATOM 771 C CA . GLY A 1 99 ? -14.541 -7.664 22.591 1.00 94.12 99 GLY A CA 1
ATOM 772 C C . GLY A 1 99 ? -15.439 -6.966 21.562 1.00 94.12 99 GLY A C 1
ATOM 773 O O . GLY A 1 99 ? -16.060 -7.627 20.741 1.00 94.12 99 GLY A O 1
ATOM 774 N N . LEU A 1 100 ? -15.427 -5.628 21.526 1.00 95.50 100 LEU A N 1
ATOM 775 C CA . LEU A 1 100 ? -16.263 -4.852 20.598 1.00 95.50 100 LEU A CA 1
ATOM 776 C C . LEU A 1 100 ? -15.885 -5.063 19.127 1.00 95.50 100 LEU A C 1
ATOM 778 O O . LEU A 1 100 ? -16.759 -5.136 18.264 1.00 95.50 100 LEU A O 1
ATOM 782 N N . PHE A 1 10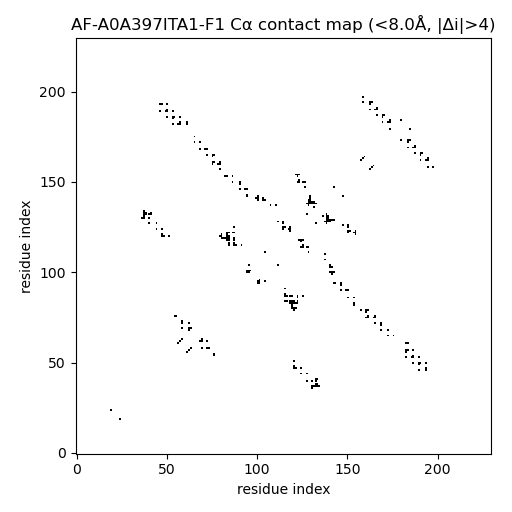1 ? -14.586 -5.132 18.825 1.00 96.50 101 PHE A N 1
ATOM 783 C CA . PHE A 1 101 ? -14.132 -5.367 17.457 1.00 96.50 101 PHE A CA 1
ATOM 784 C C . PHE A 1 101 ? -14.405 -6.807 17.040 1.00 96.50 101 PHE A C 1
ATOM 786 O O . PHE A 1 101 ? -14.836 -7.028 15.915 1.00 96.50 101 PHE A O 1
ATOM 793 N N . PHE A 1 102 ? -14.218 -7.768 17.946 1.00 97.06 102 PHE A N 1
ATOM 794 C CA . PHE A 1 102 ? -14.553 -9.164 17.696 1.00 97.06 102 PHE A CA 1
ATOM 795 C C . PHE A 1 102 ? -16.047 -9.350 17.388 1.00 97.06 102 PHE A C 1
ATOM 797 O O . PHE A 1 102 ? -16.389 -9.994 16.396 1.00 97.06 102 PHE A O 1
ATOM 804 N N . ASP A 1 103 ? -16.937 -8.727 18.163 1.00 97.44 103 ASP A N 1
ATOM 805 C CA . ASP A 1 103 ? -18.382 -8.778 17.916 1.00 97.44 103 ASP A CA 1
ATOM 806 C C . ASP A 1 103 ? -18.732 -8.215 16.530 1.00 97.44 103 ASP A C 1
ATOM 808 O O . ASP A 1 1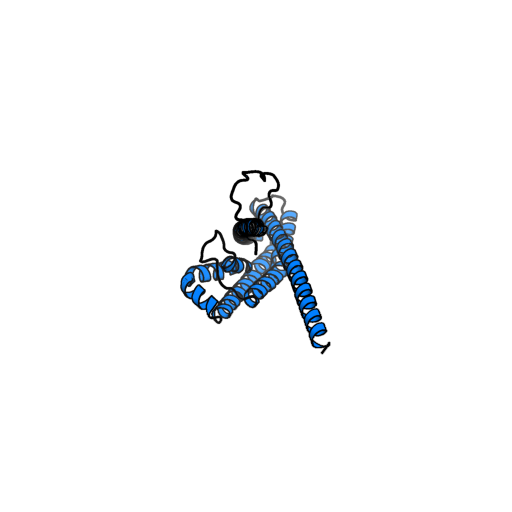03 ? -19.454 -8.851 15.762 1.00 97.44 103 ASP A O 1
ATOM 812 N N . TRP A 1 104 ? -18.159 -7.066 16.157 1.00 97.31 104 TRP A N 1
ATOM 813 C CA . TRP A 1 104 ? -18.316 -6.504 14.812 1.00 97.31 104 TRP A CA 1
ATOM 814 C C . TRP A 1 104 ? -17.724 -7.420 13.722 1.00 97.31 104 TRP A C 1
ATOM 816 O O . TRP A 1 104 ? -18.348 -7.639 12.682 1.00 97.31 104 TRP A O 1
ATOM 826 N N . PHE A 1 105 ? -16.547 -8.004 13.962 1.00 96.56 105 PHE A N 1
ATOM 827 C CA . PHE A 1 105 ? -15.859 -8.888 13.021 1.00 96.56 105 PHE A CA 1
ATOM 828 C C . PHE A 1 105 ? -16.684 -10.142 12.734 1.00 96.56 105 PHE A C 1
ATOM 830 O O . PHE A 1 105 ? -16.819 -10.524 11.578 1.00 96.56 105 PHE A O 1
ATOM 837 N N . THR A 1 106 ? -17.287 -10.761 13.752 1.00 96.75 106 THR A N 1
ATOM 838 C CA . THR A 1 106 ? -18.140 -11.949 13.559 1.00 96.75 106 THR A CA 1
ATOM 839 C C . THR A 1 106 ? -19.399 -11.646 12.743 1.00 96.75 106 THR A C 1
ATOM 841 O O . THR A 1 106 ? -19.853 -12.496 11.980 1.00 96.75 106 THR A O 1
ATOM 844 N N . GLN A 1 107 ? -19.937 -10.426 12.833 1.00 97.25 107 GLN A N 1
ATOM 845 C CA . GLN A 1 107 ? -21.090 -9.991 12.035 1.00 97.25 107 GLN A CA 1
ATOM 846 C C . GLN A 1 107 ? -20.715 -9.650 10.584 1.00 97.25 107 GLN A C 1
ATOM 848 O O . GLN A 1 107 ? -21.531 -9.814 9.674 1.00 97.25 107 GLN A O 1
ATOM 853 N N . HIS A 1 108 ? -19.481 -9.197 10.347 1.00 96.50 108 HIS A N 1
ATOM 854 C CA . HIS A 1 108 ? -19.026 -8.674 9.054 1.00 96.50 108 HIS A CA 1
ATOM 855 C C . HIS A 1 108 ? -17.753 -9.355 8.520 1.00 96.50 108 HIS A C 1
ATOM 857 O O . HIS A 1 108 ? -17.000 -8.759 7.747 1.00 96.50 108 HIS A O 1
ATOM 863 N N . GLU A 1 109 ? -17.535 -10.626 8.869 1.00 96.00 109 GLU A N 1
ATOM 864 C CA . GLU A 1 109 ? -16.302 -11.394 8.618 1.00 96.00 109 GLU A CA 1
ATOM 865 C C . GLU A 1 109 ? -15.828 -11.318 7.161 1.00 96.00 109 GLU A C 1
ATOM 867 O O . GLU A 1 109 ? -14.643 -11.119 6.884 1.00 96.00 109 GLU A O 1
ATOM 872 N N . LYS A 1 110 ? -16.761 -11.438 6.208 1.00 96.81 110 LYS A N 1
ATOM 873 C CA . LYS A 1 110 ? -16.457 -11.375 4.771 1.00 96.81 110 LYS A CA 1
ATOM 874 C C . LYS A 1 110 ? -15.886 -10.019 4.369 1.00 96.81 110 LYS A C 1
ATOM 876 O O . LYS A 1 110 ? -14.917 -9.972 3.619 1.00 96.81 110 LYS A O 1
ATOM 881 N N . VAL A 1 111 ? -16.468 -8.930 4.873 1.00 96.56 111 VAL A N 1
ATOM 882 C CA . VAL A 1 111 ? -15.990 -7.568 4.597 1.00 96.56 111 VAL A CA 1
ATOM 883 C C . VAL A 1 111 ? -14.612 -7.388 5.219 1.00 96.56 111 VAL A C 1
ATOM 885 O O . VAL A 1 111 ? -13.681 -6.999 4.519 1.00 96.56 111 VAL A O 1
ATOM 888 N N . ALA A 1 112 ? -14.444 -7.755 6.491 1.00 96.75 112 ALA A N 1
ATOM 889 C CA . ALA A 1 112 ? -13.153 -7.668 7.165 1.00 96.75 112 ALA A CA 1
ATOM 890 C C . ALA A 1 112 ? -12.062 -8.457 6.420 1.00 96.75 112 ALA A C 1
ATOM 892 O O . ALA A 1 112 ? -10.974 -7.935 6.186 1.00 96.75 112 ALA A O 1
ATOM 893 N N . SER A 1 113 ? -12.365 -9.676 5.970 1.00 97.25 113 SER A N 1
ATOM 894 C CA . SER A 1 113 ? -11.427 -10.530 5.232 1.00 97.25 113 SER A CA 1
ATOM 895 C C . SER A 1 113 ? -11.050 -9.945 3.871 1.00 97.25 113 SER A C 1
ATOM 897 O O . SER A 1 113 ? -9.868 -9.887 3.539 1.00 97.25 113 SER A O 1
ATOM 899 N N . VAL A 1 114 ? -12.031 -9.459 3.100 1.00 97.94 114 VAL A N 1
ATOM 900 C CA . VAL A 1 114 ? -11.777 -8.807 1.805 1.00 97.94 114 VAL A CA 1
ATOM 901 C C . VAL A 1 114 ? -10.877 -7.592 1.989 1.00 97.94 114 VAL A C 1
ATOM 903 O O . VAL A 1 114 ? -9.879 -7.476 1.288 1.00 97.94 114 VAL A O 1
ATOM 906 N N . PHE A 1 115 ? -11.173 -6.724 2.956 1.00 97.88 115 PHE A N 1
ATOM 907 C CA . PHE A 1 115 ? -10.354 -5.539 3.210 1.00 97.88 115 PHE A CA 1
ATOM 908 C C . PHE A 1 115 ? -8.973 -5.883 3.774 1.00 97.88 115 PHE A C 1
ATOM 910 O O . PHE A 1 115 ? -8.016 -5.195 3.452 1.00 97.88 115 PHE A O 1
ATOM 917 N N . THR A 1 116 ? -8.831 -6.979 4.523 1.00 98.19 116 THR A N 1
ATOM 918 C CA . THR A 1 116 ? -7.516 -7.473 4.971 1.00 98.19 116 THR A CA 1
ATOM 919 C C . THR A 1 116 ? -6.641 -7.881 3.788 1.00 98.19 116 THR A C 1
ATOM 921 O O . THR A 1 116 ? -5.464 -7.538 3.755 1.00 98.19 116 THR A O 1
ATOM 924 N N . VAL A 1 117 ? -7.212 -8.591 2.808 1.00 98.06 117 VAL A N 1
ATOM 925 C CA . VAL A 1 117 ? -6.493 -9.013 1.594 1.00 98.06 117 VAL A CA 1
ATOM 926 C C . VAL A 1 117 ? 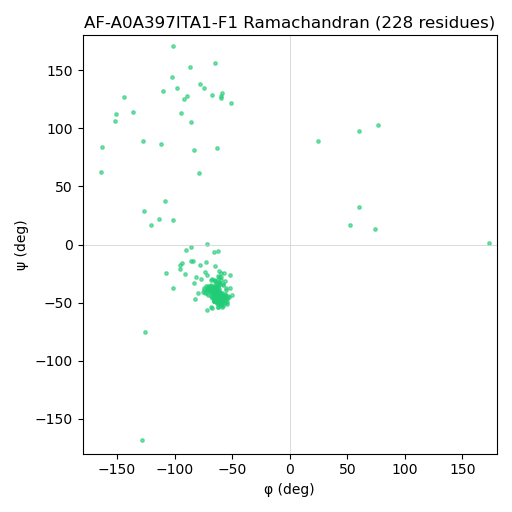-6.258 -7.835 0.650 1.00 98.06 117 VAL A C 1
ATOM 928 O O . VAL A 1 117 ? -5.169 -7.702 0.109 1.00 98.06 117 VAL A O 1
ATOM 931 N N . LEU A 1 118 ? -7.242 -6.950 0.461 1.00 97.81 118 LEU A N 1
ATOM 932 C CA . LEU A 1 118 ? -7.059 -5.737 -0.344 1.00 97.81 118 LEU A CA 1
ATOM 933 C C . LEU A 1 118 ? -5.977 -4.836 0.245 1.00 97.81 118 LEU A C 1
ATOM 935 O O . LEU A 1 118 ? -5.229 -4.221 -0.507 1.00 97.81 118 LEU A O 1
ATOM 939 N N . SER A 1 119 ? -5.838 -4.817 1.569 1.00 98.12 119 SER A N 1
ATOM 940 C CA . SER A 1 119 ? -4.767 -4.091 2.235 1.00 98.12 119 SER A CA 1
ATOM 941 C C . SER A 1 119 ? -3.371 -4.614 1.960 1.00 98.12 119 SER A C 1
ATOM 943 O O . SER A 1 119 ? -2.433 -3.939 2.346 1.00 98.12 119 SER A O 1
ATOM 945 N N . SER A 1 120 ? -3.202 -5.744 1.270 1.00 97.38 120 SER A N 1
ATOM 946 C CA . SER A 1 120 ? -1.917 -6.105 0.671 1.00 97.38 120 SER A CA 1
ATOM 947 C C . SER A 1 120 ? -1.431 -5.066 -0.343 1.00 97.38 120 SER A C 1
ATOM 949 O O . SER A 1 120 ? -0.224 -4.917 -0.483 1.00 97.38 120 SER A O 1
ATOM 951 N N . ALA A 1 121 ? -2.337 -4.364 -1.032 1.00 96.12 121 ALA A N 1
ATOM 952 C CA . ALA A 1 121 ? -1.986 -3.268 -1.934 1.00 96.12 121 ALA A CA 1
ATOM 953 C C . ALA A 1 121 ? -1.530 -2.039 -1.139 1.00 96.12 121 ALA A C 1
ATOM 955 O O . ALA A 1 121 ? -0.401 -1.600 -1.280 1.00 96.12 121 ALA A O 1
ATOM 956 N N . ASP A 1 122 ? -2.377 -1.556 -0.231 1.00 95.44 122 ASP A N 1
ATOM 957 C CA . ASP A 1 122 ? -2.061 -0.442 0.663 1.00 95.44 122 ASP A CA 1
ATOM 958 C C . ASP A 1 122 ? -2.705 -0.691 2.034 1.00 95.44 122 ASP A C 1
ATOM 960 O O . ASP A 1 122 ? -3.914 -0.936 2.145 1.00 95.44 122 ASP A O 1
ATOM 964 N N . ILE A 1 123 ? -1.913 -0.623 3.105 1.00 96.62 123 ILE A N 1
ATOM 965 C CA . ILE A 1 123 ? -2.404 -0.838 4.470 1.00 96.62 123 ILE A CA 1
ATOM 966 C C . ILE A 1 123 ? -3.504 0.153 4.874 1.00 96.62 123 ILE A C 1
ATOM 968 O O . ILE A 1 123 ? -4.371 -0.187 5.680 1.00 96.62 123 ILE A O 1
ATOM 972 N N . GLU A 1 124 ? -3.512 1.358 4.304 1.00 94.56 124 GLU A N 1
ATOM 973 C CA . GLU A 1 124 ? -4.499 2.404 4.561 1.00 94.56 124 GLU A CA 1
ATOM 974 C C . GLU A 1 124 ? -5.904 1.990 4.093 1.00 94.56 124 GLU A C 1
ATOM 976 O O . GLU A 1 124 ? -6.904 2.490 4.611 1.00 94.56 124 GLU A O 1
ATOM 981 N N . ILE A 1 125 ? -6.024 0.989 3.210 1.00 96.31 125 ILE A N 1
ATOM 982 C CA . ILE A 1 125 ? -7.315 0.380 2.855 1.00 96.31 125 ILE A CA 1
ATOM 983 C C . ILE A 1 125 ? -8.048 -0.146 4.105 1.00 96.31 125 ILE A C 1
ATOM 985 O O . ILE A 1 125 ? -9.278 -0.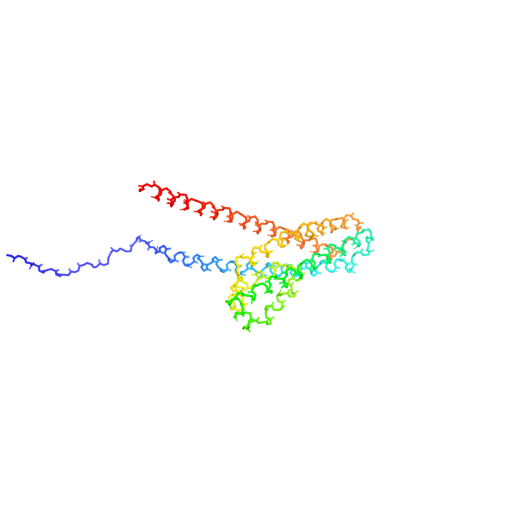033 4.162 1.00 96.31 125 ILE A O 1
ATOM 989 N N . LEU A 1 126 ? -7.342 -0.606 5.153 1.00 96.69 126 LEU A N 1
ATOM 990 C CA . LEU A 1 126 ? -7.960 -1.018 6.424 1.00 96.69 126 LEU A CA 1
ATOM 991 C C . LEU A 1 126 ? -8.693 0.135 7.118 1.00 96.69 126 LEU A C 1
ATOM 993 O O . LEU A 1 126 ? -9.672 -0.110 7.827 1.00 96.69 126 LEU A O 1
ATOM 997 N N . SER A 1 127 ? -8.275 1.387 6.904 1.00 93.94 127 SER A N 1
ATOM 998 C CA . SER A 1 127 ? -8.968 2.555 7.454 1.00 93.94 127 SER A CA 1
ATOM 999 C C . SER A 1 127 ? -10.403 2.672 6.936 1.00 93.94 127 SER A C 1
ATOM 1001 O O . SER A 1 127 ? -11.267 3.218 7.624 1.00 93.94 127 SER A O 1
ATOM 1003 N N . THR A 1 128 ? -10.703 2.069 5.781 1.00 94.62 128 THR A N 1
ATOM 1004 C CA . THR A 1 128 ? -12.064 1.989 5.234 1.00 94.62 128 THR A CA 1
ATOM 1005 C C . THR A 1 128 ? -13.020 1.249 6.166 1.00 94.62 128 THR A C 1
ATOM 1007 O O . THR A 1 128 ? -14.183 1.631 6.271 1.00 94.62 128 THR A O 1
ATOM 1010 N N . LEU A 1 129 ? -12.542 0.240 6.906 1.00 95.44 129 LEU A N 1
ATOM 1011 C CA . LEU A 1 129 ? -13.381 -0.521 7.836 1.00 95.44 129 LEU A CA 1
ATOM 1012 C C . LEU A 1 129 ? -13.998 0.354 8.930 1.00 95.44 129 LEU A C 1
ATOM 1014 O O . LEU A 1 129 ? -15.048 -0.001 9.452 1.00 95.44 129 LEU A O 1
ATOM 1018 N N . HIS A 1 130 ? -13.388 1.496 9.258 1.00 93.25 130 HIS A N 1
ATOM 1019 C CA . HIS A 1 130 ? -13.883 2.428 10.272 1.00 93.25 130 HIS A CA 1
ATOM 1020 C C . HIS A 1 130 ? -14.170 3.841 9.727 1.00 93.25 130 HIS A C 1
ATOM 1022 O O . HIS A 1 130 ? -14.292 4.793 10.506 1.00 93.25 130 HIS A O 1
ATOM 1028 N N . SER A 1 131 ? -14.280 4.006 8.403 1.00 88.81 131 SER A N 1
ATOM 1029 C CA . SER A 1 131 ? -14.435 5.316 7.751 1.00 88.81 131 SER A CA 1
ATOM 1030 C C . SER A 1 131 ? -15.883 5.770 7.567 1.00 88.81 131 SER A C 1
ATOM 1032 O O . SER A 1 131 ? -16.104 6.897 7.129 1.00 88.81 131 SER A O 1
ATOM 1034 N N . HIS A 1 132 ? -16.867 4.931 7.915 1.00 88.06 132 HIS A N 1
ATOM 1035 C CA . HIS A 1 132 ? -18.286 5.162 7.618 1.00 88.06 132 HIS A CA 1
ATOM 1036 C C . HIS A 1 132 ? -18.565 5.262 6.108 1.00 88.06 132 HIS A C 1
ATOM 1038 O O . HIS A 1 132 ? -19.447 6.005 5.675 1.00 88.06 132 HIS A O 1
ATOM 1044 N N . LEU A 1 133 ? -17.805 4.528 5.285 1.00 86.44 133 LEU A N 1
ATOM 1045 C CA . LEU A 1 133 ? -17.893 4.588 3.826 1.00 86.44 133 LEU A CA 1
ATOM 1046 C C . LEU A 1 133 ? -19.343 4.412 3.340 1.00 86.44 133 LEU A C 1
ATOM 1048 O O . LEU A 1 133 ? -20.001 3.411 3.629 1.00 86.44 133 LEU A O 1
ATOM 1052 N N . ALA A 1 134 ? -19.839 5.413 2.607 1.00 82.81 134 ALA A N 1
ATOM 1053 C CA . ALA A 1 134 ? -21.215 5.490 2.101 1.00 82.81 134 ALA A CA 1
ATOM 1054 C C . ALA A 1 134 ? -22.328 5.303 3.166 1.00 82.81 134 ALA A C 1
ATOM 1056 O O . ALA A 1 134 ? -23.484 5.080 2.815 1.00 82.81 134 ALA A O 1
ATOM 1057 N N . GLY A 1 135 ? -22.001 5.435 4.458 1.00 82.12 135 GLY A N 1
ATOM 1058 C CA . GLY A 1 135 ? -22.929 5.259 5.577 1.00 82.12 135 GLY A CA 1
ATOM 1059 C C . GLY A 1 135 ? -23.312 3.807 5.877 1.00 82.12 135 GLY A C 1
ATOM 1060 O O . GLY A 1 135 ? -24.274 3.587 6.612 1.00 82.12 135 GLY A O 1
ATOM 1061 N N . PHE A 1 136 ? -22.605 2.821 5.317 1.00 86.56 136 PHE A N 1
ATOM 1062 C CA . PHE A 1 136 ? -22.903 1.413 5.569 1.00 86.56 136 PHE A CA 1
ATOM 1063 C C . PHE A 1 136 ? -22.373 0.939 6.926 1.00 86.56 136 PHE A C 1
ATOM 1065 O O . PHE A 1 136 ? -21.228 1.201 7.289 1.00 86.56 136 PHE A O 1
ATOM 1072 N N . GLU A 1 137 ? -23.181 0.149 7.639 1.00 86.00 137 GLU A N 1
ATOM 1073 C CA . GLU A 1 137 ? -22.851 -0.356 8.982 1.00 86.00 137 GLU A CA 1
ATOM 1074 C C . GLU A 1 137 ? -21.594 -1.234 9.019 1.00 86.00 137 GLU A C 1
ATOM 1076 O O . GLU A 1 137 ? -20.808 -1.175 9.964 1.00 86.00 137 GLU A O 1
ATOM 1081 N N . PHE A 1 138 ? -21.324 -1.972 7.942 1.00 91.56 138 PHE A N 1
ATOM 1082 C CA . PHE A 1 138 ? -20.105 -2.769 7.805 1.00 91.56 138 PHE A CA 1
ATOM 1083 C C . PHE A 1 138 ? -18.830 -1.931 7.584 1.00 91.56 138 PHE A C 1
ATOM 1085 O O . PHE A 1 138 ? -17.753 -2.502 7.466 1.00 91.56 138 PHE A O 1
ATOM 1092 N N . PHE A 1 139 ? -18.915 -0.598 7.551 1.00 93.00 139 PHE A N 1
ATOM 1093 C CA . PHE A 1 139 ? -17.766 0.318 7.595 1.00 93.00 139 PHE A CA 1
ATOM 1094 C C . PHE A 1 139 ? -17.725 1.159 8.883 1.00 93.00 139 PHE A C 1
ATOM 1096 O O . PHE A 1 139 ? -17.094 2.219 8.938 1.00 93.00 139 PHE A O 1
ATOM 1103 N N . HIS A 1 140 ? -18.393 0.674 9.935 1.00 93.38 140 HIS A N 1
ATOM 1104 C CA . HIS A 1 140 ? -18.380 1.230 11.289 1.00 93.38 140 HIS A CA 1
ATOM 1105 C C . HIS A 1 140 ? -17.604 0.342 12.277 1.00 93.38 140 HIS A C 1
ATOM 1107 O O . HIS A 1 140 ? -18.002 0.201 13.433 1.00 93.38 140 HIS A O 1
ATOM 1113 N N . ALA A 1 141 ? -16.497 -0.271 11.848 1.00 94.81 141 ALA A N 1
ATOM 1114 C CA . ALA A 1 141 ? -15.680 -1.107 12.721 1.00 94.81 141 ALA A CA 1
ATOM 1115 C C . ALA A 1 141 ? -15.163 -0.304 13.928 1.00 94.81 141 ALA A C 1
ATOM 1117 O O . ALA A 1 141 ? -14.542 0.753 13.740 1.00 94.81 141 ALA A O 1
ATOM 1118 N N . PRO A 1 142 ? -15.320 -0.802 15.168 1.00 95.06 142 PRO A N 1
ATOM 1119 C CA . PRO A 1 142 ? -14.838 -0.131 16.372 1.00 95.06 142 PRO A CA 1
ATOM 1120 C C . PRO A 1 142 ? -13.327 -0.356 16.549 1.00 95.06 142 PRO A C 1
ATOM 1122 O O . PRO A 1 142 ? -12.871 -0.949 17.521 1.00 95.06 142 PRO A O 1
ATOM 1125 N N . THR A 1 143 ? -12.537 0.111 15.579 1.00 92.94 143 THR A N 1
ATOM 1126 C CA . THR A 1 143 ? -11.074 -0.039 15.570 1.00 92.94 143 THR A CA 1
ATOM 1127 C C . THR A 1 143 ? -10.455 0.791 16.692 1.00 92.94 143 THR A C 1
ATOM 1129 O O . THR A 1 143 ? -10.707 1.998 16.799 1.00 92.94 143 THR A O 1
ATOM 1132 N N . SER A 1 144 ? -9.603 0.164 17.500 1.00 94.31 144 SER A N 1
ATOM 1133 C CA . SER A 1 144 ? -8.922 0.805 18.619 1.00 94.31 144 SER A CA 1
ATOM 1134 C C . SER A 1 144 ? -7.956 1.904 18.159 1.00 94.31 144 SER A C 1
ATOM 1136 O O . SER A 1 144 ? -7.415 1.879 17.049 1.00 94.31 144 SER A O 1
ATOM 1138 N N . THR A 1 145 ? -7.647 2.860 19.041 1.00 91.69 145 THR A N 1
ATOM 1139 C CA . THR A 1 145 ? -6.624 3.890 18.775 1.00 91.69 145 THR A CA 1
ATOM 1140 C C . THR A 1 145 ? -5.255 3.271 18.475 1.00 91.69 145 THR A C 1
ATOM 1142 O O . THR A 1 145 ? -4.510 3.787 17.645 1.00 91.69 145 THR A O 1
ATOM 1145 N N . LYS A 1 146 ? -4.926 2.132 19.104 1.00 93.31 146 LYS A N 1
ATOM 1146 C CA . LYS A 1 146 ? -3.675 1.404 18.843 1.00 93.31 146 LYS A CA 1
ATOM 1147 C C . LYS A 1 146 ? -3.668 0.801 17.437 1.00 93.31 146 LYS A C 1
ATOM 1149 O O . LYS A 1 146 ? -2.634 0.868 16.778 1.00 93.31 146 LYS A O 1
ATOM 1154 N N . GLY A 1 147 ? -4.791 0.247 16.980 1.00 95.19 147 GLY A N 1
ATOM 1155 C CA . GLY A 1 147 ? -4.970 -0.254 15.616 1.00 95.19 147 GLY A CA 1
ATOM 1156 C C . GLY A 1 147 ? -4.804 0.852 14.580 1.00 95.19 147 GLY A C 1
ATOM 1157 O O . GLY A 1 147 ? -3.964 0.734 13.693 1.00 95.19 147 GLY A O 1
ATOM 1158 N N . LYS A 1 148 ? -5.501 1.980 14.768 1.00 94.06 148 LYS A N 1
ATOM 1159 C CA . LYS A 1 148 ? -5.383 3.170 13.903 1.00 94.06 148 LYS A CA 1
ATOM 1160 C C . LYS A 1 148 ? -3.952 3.700 13.831 1.00 94.06 148 LYS A C 1
ATOM 1162 O O . LYS A 1 148 ? -3.443 3.955 12.748 1.00 94.06 148 LYS A O 1
ATOM 1167 N N . ASN A 1 149 ? -3.272 3.800 14.975 1.00 91.75 149 ASN A N 1
ATOM 1168 C CA . ASN A 1 149 ? -1.879 4.239 15.019 1.00 91.75 149 ASN A CA 1
ATOM 1169 C C . ASN A 1 149 ? -0.944 3.260 14.285 1.00 91.75 149 ASN A C 1
ATOM 1171 O O . ASN A 1 149 ? -0.010 3.690 13.621 1.00 91.75 149 ASN A O 1
ATOM 1175 N N . ARG A 1 150 ? -1.188 1.945 14.360 1.00 95.50 150 ARG A N 1
ATOM 1176 C CA . ARG A 1 150 ? -0.410 0.964 13.582 1.00 95.50 150 ARG A CA 1
ATOM 1177 C C . ARG A 1 150 ? -0.633 1.116 12.083 1.00 95.50 150 ARG A C 1
ATOM 1179 O O . ARG A 1 150 ? 0.358 1.110 11.364 1.00 95.50 150 ARG A O 1
ATOM 1186 N N . ILE A 1 151 ? -1.884 1.272 11.637 1.00 95.50 151 ILE A N 1
ATOM 1187 C CA . ILE A 1 151 ? -2.198 1.539 10.222 1.00 95.50 151 ILE A CA 1
ATOM 1188 C C . ILE A 1 151 ? -1.417 2.771 9.761 1.00 95.50 151 ILE A C 1
ATOM 1190 O O . ILE A 1 151 ? -0.648 2.681 8.811 1.00 95.50 151 ILE A O 1
ATOM 1194 N N . PHE A 1 152 ? -1.505 3.869 10.517 1.00 92.38 152 PHE A N 1
ATOM 1195 C CA . PHE A 1 152 ? -0.785 5.106 10.223 1.00 92.38 152 PHE A CA 1
ATOM 1196 C C . PHE A 1 152 ? 0.735 4.915 10.110 1.00 92.38 152 PHE A C 1
ATOM 1198 O O . PHE A 1 152 ? 1.340 5.397 9.158 1.00 92.38 152 PHE A O 1
ATOM 1205 N N . TRP A 1 153 ? 1.377 4.220 11.055 1.00 92.75 153 TRP A N 1
ATOM 1206 C CA . TRP A 1 153 ? 2.834 4.038 11.021 1.00 92.75 153 TRP A CA 1
ATOM 1207 C C . TRP A 1 153 ? 3.303 3.101 9.908 1.00 92.75 153 TRP A C 1
ATOM 1209 O O . TRP A 1 153 ? 4.354 3.355 9.325 1.00 92.75 153 TRP A O 1
ATOM 1219 N N . ILE A 1 154 ? 2.544 2.046 9.594 1.00 95.62 154 ILE A N 1
ATOM 1220 C CA . ILE A 1 154 ? 2.866 1.154 8.468 1.00 95.62 154 ILE A CA 1
ATOM 1221 C C . ILE A 1 154 ? 2.686 1.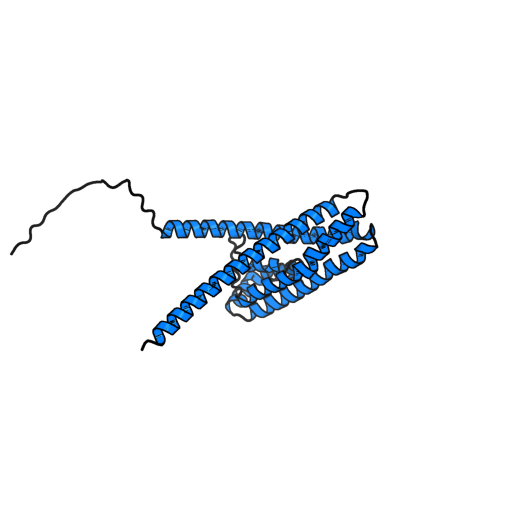909 7.149 1.00 95.62 154 ILE A C 1
ATOM 1223 O O . ILE A 1 154 ? 3.588 1.887 6.323 1.00 95.62 154 ILE A O 1
ATOM 1227 N N . SER A 1 155 ? 1.594 2.662 7.010 1.00 93.06 155 SER A N 1
ATOM 1228 C CA . SER A 1 155 ? 1.345 3.576 5.889 1.00 93.06 155 SER A CA 1
ATOM 1229 C C . SER A 1 155 ? 2.517 4.568 5.764 1.00 93.06 155 SER A C 1
ATOM 1231 O O . SER A 1 155 ? 3.104 4.759 4.699 1.00 93.06 155 SER A O 1
ATOM 1233 N N . CYS A 1 156 ? 2.967 5.149 6.884 1.00 91.62 156 CYS A N 1
ATOM 1234 C CA . CYS A 1 156 ? 4.146 6.018 6.928 1.00 91.62 156 CYS A CA 1
ATOM 1235 C C . CYS A 1 156 ? 5.401 5.356 6.353 1.00 91.62 156 CYS A C 1
ATOM 1237 O O . CYS A 1 156 ? 6.087 5.955 5.526 1.00 91.62 156 CYS A O 1
ATOM 1239 N N . LEU A 1 157 ? 5.666 4.117 6.764 1.00 94.06 157 LEU A N 1
ATOM 1240 C CA . LEU A 1 157 ? 6.790 3.327 6.279 1.00 94.06 157 LEU A CA 1
ATOM 1241 C C . LEU A 1 157 ? 6.698 3.068 4.769 1.00 94.06 157 LEU A C 1
ATOM 1243 O O . LEU A 1 157 ? 7.709 3.226 4.084 1.00 94.06 157 LEU A O 1
ATOM 1247 N N . THR A 1 158 ? 5.522 2.718 4.239 1.00 93.00 158 THR A N 1
ATOM 1248 C CA . THR A 1 158 ? 5.375 2.400 2.812 1.00 93.00 158 THR A CA 1
ATOM 1249 C C . THR A 1 158 ? 5.621 3.591 1.901 1.00 93.00 158 THR A C 1
ATOM 1251 O O . THR A 1 158 ? 6.236 3.390 0.872 1.00 93.00 158 THR A O 1
ATOM 1254 N N . VAL A 1 159 ? 5.354 4.840 2.300 1.00 91.94 159 VAL A N 1
ATOM 1255 C CA . VAL A 1 159 ? 5.751 6.006 1.468 1.00 91.94 159 VAL A CA 1
ATOM 1256 C C . VAL A 1 159 ? 7.246 6.018 1.134 1.00 91.94 159 VAL A C 1
ATOM 1258 O O . VAL A 1 159 ? 7.643 6.385 0.029 1.00 91.94 159 VAL A O 1
ATOM 1261 N N . PHE A 1 160 ? 8.095 5.632 2.087 1.00 93.19 160 PHE A N 1
ATOM 1262 C CA . PHE A 1 160 ? 9.544 5.623 1.877 1.00 93.19 160 PHE A CA 1
ATOM 1263 C C . PHE A 1 160 ? 10.027 4.374 1.141 1.00 93.19 160 PHE A C 1
ATOM 1265 O O . PHE A 1 160 ? 11.070 4.418 0.491 1.00 93.19 160 PHE A O 1
ATOM 1272 N N . VAL A 1 161 ? 9.301 3.264 1.278 1.00 94.50 161 VAL A N 1
ATOM 1273 C CA . VAL A 1 161 ? 9.677 1.962 0.716 1.00 94.50 161 VAL A CA 1
ATOM 1274 C C . VAL A 1 161 ? 9.014 1.712 -0.642 1.00 94.50 161 VAL A C 1
ATOM 1276 O O . VAL A 1 161 ? 9.536 0.917 -1.402 1.00 94.50 161 VAL A O 1
ATOM 1279 N N . GLU A 1 162 ? 7.924 2.393 -0.974 1.00 94.31 162 GLU A N 1
ATOM 1280 C CA . GLU A 1 162 ? 7.098 2.193 -2.169 1.00 94.31 162 GLU A CA 1
ATOM 1281 C C . GLU A 1 162 ? 6.952 3.504 -2.941 1.00 94.31 162 GLU A C 1
ATOM 1283 O O . GLU A 1 162 ? 7.651 3.689 -3.932 1.00 94.31 162 GLU A O 1
ATOM 1288 N N . ASP A 1 163 ? 6.134 4.446 -2.456 1.00 92.50 163 ASP A N 1
ATOM 1289 C CA . ASP A 1 163 ? 5.688 5.619 -3.222 1.00 92.50 163 ASP A CA 1
ATOM 1290 C C . ASP A 1 163 ? 6.856 6.440 -3.792 1.00 92.50 163 ASP A C 1
ATOM 1292 O O . ASP A 1 163 ? 6.887 6.765 -4.981 1.00 92.50 163 ASP A O 1
ATOM 1296 N N . ILE A 1 164 ? 7.848 6.776 -2.955 1.00 94.25 164 ILE A N 1
ATOM 1297 C CA . ILE A 1 164 ? 9.003 7.577 -3.386 1.00 94.25 164 ILE A CA 1
ATOM 1298 C C . ILE A 1 164 ? 9.884 6.790 -4.377 1.00 94.25 164 ILE A C 1
ATOM 1300 O O . ILE A 1 164 ? 10.130 7.311 -5.472 1.00 94.25 164 ILE A O 1
ATOM 1304 N N . PRO A 1 165 ? 10.376 5.572 -4.060 1.00 95.25 165 PRO A N 1
ATOM 1305 C CA . PRO A 1 165 ? 11.140 4.771 -5.018 1.00 95.25 165 PRO A CA 1
ATOM 1306 C C . PRO A 1 165 ? 10.404 4.490 -6.333 1.00 95.25 165 PRO A C 1
ATOM 1308 O O . PRO A 1 165 ? 11.002 4.621 -7.401 1.00 95.25 165 PRO A O 1
ATOM 1311 N N . GLN A 1 166 ? 9.119 4.146 -6.268 1.00 94.94 166 GLN A N 1
ATOM 1312 C CA . GLN A 1 166 ? 8.291 3.806 -7.422 1.00 94.94 166 GLN A CA 1
ATOM 1313 C C . GLN A 1 166 ? 8.117 5.015 -8.350 1.00 94.94 166 GLN A C 1
ATOM 1315 O O . GLN A 1 166 ? 8.358 4.907 -9.555 1.00 94.94 166 GLN A O 1
ATOM 1320 N N . MET A 1 167 ? 7.824 6.198 -7.797 1.00 95.06 167 MET A N 1
ATOM 1321 C CA . MET A 1 167 ? 7.765 7.445 -8.568 1.00 95.06 167 MET A CA 1
ATOM 1322 C C . MET A 1 167 ? 9.117 7.770 -9.227 1.00 95.06 167 MET A C 1
ATOM 1324 O O . MET A 1 167 ? 9.163 8.154 -10.398 1.00 95.06 167 MET A O 1
ATOM 1328 N N . ILE A 1 168 ? 10.236 7.591 -8.510 1.00 95.19 168 ILE A N 1
ATOM 1329 C CA . ILE A 1 168 ? 11.584 7.798 -9.068 1.00 95.19 168 ILE A CA 1
ATOM 1330 C C . ILE A 1 168 ? 11.831 6.849 -10.247 1.00 95.19 168 ILE A C 1
ATOM 1332 O O . ILE A 1 168 ? 12.31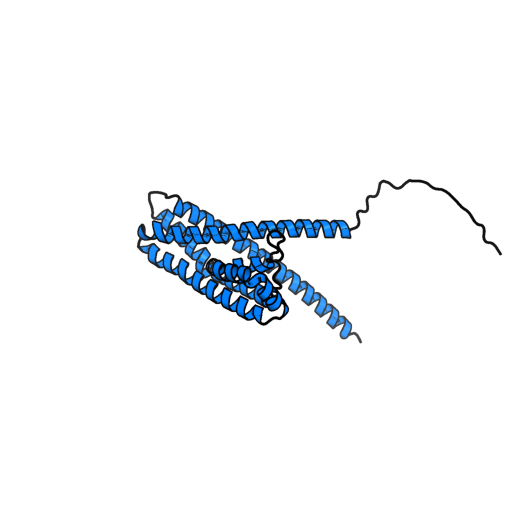6 7.284 -11.291 1.00 95.19 168 ILE A O 1
ATOM 1336 N N . ILE A 1 169 ? 11.479 5.571 -10.114 1.00 94.56 169 ILE A N 1
ATOM 1337 C CA . ILE A 1 169 ? 11.636 4.575 -11.179 1.00 94.56 169 ILE A CA 1
ATOM 1338 C C . ILE A 1 169 ? 10.811 4.950 -12.412 1.00 94.56 169 ILE A C 1
ATOM 1340 O O . ILE A 1 169 ? 11.330 4.902 -13.527 1.00 94.56 169 ILE A O 1
ATOM 1344 N N . GLN A 1 170 ? 9.559 5.367 -12.227 1.00 94.50 170 GLN A N 1
ATOM 1345 C CA . GLN A 1 170 ? 8.681 5.784 -13.322 1.00 94.50 170 GLN A CA 1
ATOM 1346 C C . GLN A 1 170 ? 9.213 7.040 -14.038 1.00 94.50 170 GLN A C 1
ATOM 1348 O O . GLN A 1 170 ? 9.195 7.098 -15.269 1.00 94.50 170 GLN A O 1
ATOM 1353 N N . LEU A 1 171 ? 9.765 8.011 -13.298 1.00 94.31 171 LEU A N 1
ATOM 1354 C CA . LEU A 1 171 ? 10.449 9.184 -13.865 1.00 94.31 171 LEU A CA 1
ATOM 1355 C C . LEU A 1 171 ? 11.691 8.791 -14.676 1.00 94.31 171 LEU A C 1
ATOM 1357 O O . LEU A 1 171 ? 11.893 9.283 -15.787 1.00 94.31 171 LEU A O 1
ATOM 1361 N N . LEU A 1 172 ? 12.524 7.894 -14.141 1.00 93.75 172 LEU A N 1
ATOM 1362 C CA . LEU A 1 172 ? 13.713 7.398 -14.838 1.00 93.75 172 LEU A CA 1
ATOM 1363 C C . LEU A 1 172 ? 13.342 6.629 -16.107 1.00 93.75 172 LEU A C 1
ATOM 1365 O O . LEU A 1 172 ? 13.984 6.824 -17.139 1.00 93.75 172 LEU A O 1
ATOM 1369 N N . TYR A 1 173 ? 12.294 5.805 -16.056 1.00 92.38 173 TYR A N 1
ATOM 1370 C CA . TYR A 1 173 ? 11.770 5.102 -17.223 1.00 92.38 173 TYR A CA 1
ATOM 1371 C C . TYR A 1 173 ? 11.334 6.089 -18.304 1.00 92.38 173 TYR A C 1
ATOM 1373 O O . TYR A 1 173 ? 11.796 5.995 -19.438 1.00 92.38 173 TYR A O 1
ATOM 1381 N N . HIS A 1 174 ? 10.519 7.082 -17.938 1.00 90.12 174 HIS A N 1
ATOM 1382 C CA . HIS A 1 174 ? 10.024 8.102 -18.862 1.00 90.12 174 HIS A CA 1
ATOM 1383 C C . HIS A 1 174 ? 11.155 8.885 -19.547 1.00 90.12 174 HIS A C 1
ATOM 1385 O O . HIS A 1 174 ? 11.045 9.221 -20.722 1.00 90.12 174 HIS A O 1
ATOM 1391 N N . ASN A 1 175 ? 12.262 9.131 -18.839 1.00 89.69 175 ASN A N 1
ATOM 1392 C CA . ASN A 1 175 ? 13.448 9.788 -19.395 1.00 89.69 175 ASN A CA 1
ATOM 1393 C C . ASN A 1 175 ? 14.328 8.865 -20.257 1.00 89.69 175 ASN A C 1
ATOM 1395 O O . ASN A 1 175 ? 15.182 9.354 -20.993 1.00 89.69 175 ASN A O 1
ATOM 1399 N N . SER A 1 176 ? 14.162 7.546 -20.142 1.00 86.81 176 SER A N 1
ATOM 1400 C CA . SER A 1 176 ? 14.989 6.546 -20.832 1.00 86.81 176 SER A CA 1
ATOM 1401 C C . SER A 1 176 ? 14.368 6.050 -22.140 1.00 86.81 176 SER A C 1
ATOM 1403 O O . SER A 1 176 ? 15.074 5.469 -22.965 1.00 86.81 176 SER A O 1
ATOM 1405 N N . VAL A 1 177 ? 13.066 6.264 -22.344 1.00 86.75 177 VAL A N 1
ATOM 1406 C CA . VAL A 1 177 ? 12.337 5.833 -23.543 1.00 86.75 177 VAL A CA 1
ATOM 1407 C C . VAL A 1 177 ? 12.099 6.995 -24.506 1.00 86.75 177 VAL A C 1
ATOM 1409 O O . VAL A 1 177 ? 11.865 8.129 -24.102 1.00 86.75 177 VAL A O 1
ATOM 1412 N N . VAL A 1 178 ? 12.156 6.707 -25.808 1.00 77.62 178 VAL A N 1
ATOM 1413 C CA . VAL A 1 178 ? 11.937 7.705 -26.874 1.00 77.62 178 VAL A CA 1
ATOM 1414 C C . VAL A 1 178 ? 10.461 7.774 -27.287 1.00 77.62 178 VAL A C 1
ATOM 1416 O O . VAL A 1 178 ? 9.994 8.805 -27.766 1.00 77.62 178 VAL A O 1
ATOM 1419 N N . THR A 1 179 ? 9.712 6.684 -27.095 1.00 78.25 179 THR A N 1
ATOM 1420 C CA . THR A 1 179 ? 8.274 6.588 -27.378 1.00 78.25 179 THR A CA 1
ATOM 1421 C C . THR A 1 179 ? 7.483 6.497 -26.083 1.00 78.25 179 THR A C 1
ATOM 1423 O O . THR A 1 179 ? 7.809 5.699 -25.208 1.00 78.25 179 THR A O 1
ATOM 1426 N N . TYR A 1 180 ? 6.432 7.308 -25.973 1.00 75.00 180 TYR A N 1
ATOM 1427 C CA . TYR A 1 180 ? 5.607 7.378 -24.774 1.00 75.00 180 TYR A CA 1
ATOM 1428 C C . TYR A 1 180 ? 4.385 6.476 -24.880 1.00 75.00 180 TYR A C 1
ATOM 1430 O O . TYR A 1 180 ? 3.465 6.754 -25.650 1.00 75.00 180 TYR A O 1
ATOM 1438 N N . ASP A 1 181 ? 4.359 5.440 -24.050 1.00 85.31 181 ASP A N 1
ATOM 1439 C CA . ASP A 1 181 ? 3.182 4.607 -23.851 1.00 85.31 181 ASP A CA 1
ATOM 1440 C C . ASP A 1 181 ? 2.252 5.184 -22.777 1.00 85.31 181 ASP A C 1
ATOM 1442 O O . ASP A 1 181 ? 2.663 5.881 -21.843 1.00 85.31 181 ASP A O 1
ATOM 1446 N N . ILE A 1 182 ? 0.959 4.874 -22.899 1.00 90.62 182 ILE A N 1
ATOM 1447 C CA . ILE A 1 182 ? -0.072 5.389 -21.987 1.00 90.62 182 ILE A CA 1
ATOM 1448 C C . ILE A 1 182 ? 0.065 4.823 -20.567 1.00 90.62 182 ILE A C 1
ATOM 1450 O O . ILE A 1 182 ? -0.297 5.487 -19.599 1.00 90.62 182 ILE A O 1
ATOM 1454 N N . ILE A 1 183 ? 0.596 3.603 -20.432 1.00 92.31 183 ILE A N 1
ATOM 1455 C CA . ILE A 1 183 ? 0.694 2.896 -19.149 1.00 92.31 183 ILE A CA 1
ATOM 1456 C C . ILE A 1 183 ? 1.699 3.580 -18.209 1.00 92.31 183 ILE A C 1
ATOM 1458 O O . ILE A 1 183 ? 1.277 3.958 -17.116 1.00 92.31 183 ILE A O 1
ATOM 1462 N N . PRO A 1 184 ? 2.964 3.832 -18.607 1.00 91.12 184 PRO A N 1
ATOM 1463 C CA . PRO A 1 184 ? 3.904 4.612 -17.799 1.00 91.12 184 PRO A CA 1
ATOM 1464 C C . PRO A 1 184 ? 3.382 5.997 -17.415 1.00 91.12 184 PRO A C 1
ATOM 1466 O O . PRO A 1 184 ? 3.611 6.447 -16.297 1.00 91.12 184 PRO A O 1
ATOM 1469 N N . LEU A 1 185 ? 2.663 6.670 -18.322 1.00 92.62 185 LEU A N 1
ATOM 1470 C CA . LEU A 1 185 ? 2.098 7.991 -18.051 1.00 92.62 185 LEU A CA 1
ATOM 1471 C C . LEU A 1 185 ? 1.022 7.935 -16.960 1.00 92.62 185 LEU A C 1
ATOM 1473 O O . LEU A 1 185 ? 1.057 8.722 -16.017 1.00 92.62 185 LEU A O 1
ATOM 1477 N N . LEU A 1 186 ? 0.071 7.006 -17.080 1.00 94.69 186 LEU A N 1
ATOM 1478 C CA . LEU A 1 186 ? -0.981 6.823 -16.081 1.00 94.69 186 LEU A CA 1
ATOM 1479 C C . LEU A 1 186 ? -0.412 6.372 -14.731 1.00 94.69 186 LEU A C 1
ATOM 1481 O O . LEU A 1 186 ? -0.885 6.847 -13.703 1.00 94.69 186 LEU A O 1
ATOM 1485 N N . ALA A 1 187 ? 0.615 5.518 -14.735 1.00 94.25 187 ALA A N 1
ATOM 1486 C CA . ALA A 1 187 ? 1.291 5.074 -13.521 1.00 94.25 187 ALA A CA 1
ATOM 1487 C C . ALA A 1 187 ? 1.988 6.244 -12.813 1.00 94.25 187 ALA A C 1
ATOM 1489 O O . ALA A 1 187 ? 1.785 6.442 -11.621 1.00 94.25 187 ALA A O 1
ATOM 1490 N N . LEU A 1 188 ? 2.696 7.096 -13.563 1.00 94.56 188 LEU A N 1
ATOM 1491 C CA . LEU A 1 188 ? 3.352 8.286 -13.016 1.00 94.56 188 LEU A CA 1
ATOM 1492 C C . LEU A 1 188 ? 2.359 9.317 -12.458 1.00 94.56 188 LEU A C 1
ATOM 1494 O O . LEU A 1 188 ? 2.608 9.923 -11.416 1.00 94.56 188 LEU A O 1
ATOM 1498 N N . ILE A 1 189 ? 1.233 9.540 -13.145 1.00 94.62 189 ILE A N 1
ATOM 1499 C CA . ILE A 1 189 ? 0.173 10.433 -12.651 1.00 94.62 189 ILE A CA 1
ATOM 1500 C C . ILE A 1 189 ? -0.432 9.872 -11.362 1.00 94.62 189 ILE A C 1
ATOM 1502 O O . ILE A 1 189 ? -0.656 10.630 -10.417 1.00 94.62 189 ILE A O 1
ATOM 1506 N N . SER A 1 190 ? -0.694 8.564 -11.336 1.00 95.31 190 SER A N 1
ATOM 1507 C CA . SER A 1 190 ? -1.273 7.884 -10.183 1.00 95.31 190 SER A CA 1
ATOM 1508 C C . SER A 1 190 ? -0.361 7.982 -8.963 1.00 95.31 190 SER A C 1
ATOM 1510 O O . SER A 1 190 ? -0.782 8.548 -7.956 1.00 95.31 190 SER A O 1
ATOM 1512 N N . SER A 1 191 ? 0.907 7.586 -9.094 1.00 93.81 191 SER A N 1
ATOM 1513 C CA . SER A 1 191 ? 1.879 7.603 -7.994 1.00 93.81 191 SER A CA 1
ATOM 1514 C C . SER A 1 191 ? 2.115 9.016 -7.460 1.00 93.81 191 SER A C 1
ATOM 1516 O O . SER A 1 191 ? 2.175 9.238 -6.249 1.00 93.81 191 SER A O 1
ATOM 1518 N N . SER A 1 192 ? 2.149 10.013 -8.352 1.00 93.75 192 SER A N 1
ATOM 1519 C CA . SER A 1 192 ? 2.238 11.426 -7.970 1.00 93.75 192 SER A CA 1
ATOM 1520 C C . SER A 1 192 ? 1.029 11.869 -7.142 1.00 93.75 192 SER A C 1
ATOM 1522 O O . SER A 1 192 ? 1.177 12.595 -6.156 1.00 93.75 192 SER A O 1
ATOM 1524 N N . LEU A 1 193 ? -0.180 11.447 -7.528 1.00 93.69 193 LEU A N 1
ATOM 1525 C CA . LEU A 1 193 ? -1.403 11.786 -6.808 1.00 93.69 193 LEU A CA 1
ATOM 1526 C C . LEU A 1 193 ? -1.492 11.050 -5.463 1.00 93.69 193 LEU A C 1
ATOM 1528 O O . LEU A 1 193 ? -1.822 11.692 -4.463 1.00 93.69 193 LEU A O 1
ATOM 1532 N N . SER A 1 194 ? -1.156 9.757 -5.419 1.00 89.50 194 SER A N 1
ATOM 1533 C CA . SER A 1 194 ? -1.076 8.959 -4.188 1.00 89.50 194 SER A CA 1
ATOM 1534 C C . SER A 1 194 ? -0.120 9.598 -3.186 1.00 89.50 194 SER A C 1
ATOM 1536 O O . SER A 1 194 ? -0.518 9.900 -2.058 1.00 89.50 194 SER A O 1
ATOM 1538 N N . LEU A 1 195 ? 1.099 9.936 -3.620 1.00 91.31 195 LEU A N 1
ATOM 1539 C CA . LEU A 1 195 ? 2.101 10.576 -2.771 1.00 91.31 195 LEU A CA 1
ATOM 1540 C C . LEU A 1 195 ? 1.613 11.930 -2.233 1.00 91.31 195 LEU A C 1
ATOM 1542 O O . LEU A 1 195 ? 1.770 12.221 -1.045 1.00 91.31 195 LEU A O 1
ATOM 1546 N N . LEU A 1 196 ? 0.977 12.754 -3.073 1.00 90.62 196 LEU A N 1
ATOM 1547 C CA . LEU A 1 196 ? 0.399 14.031 -2.640 1.00 90.62 196 LEU A CA 1
ATOM 1548 C C . LEU A 1 196 ? -0.684 13.837 -1.572 1.00 90.62 196 LEU A C 1
ATOM 1550 O O . LEU A 1 196 ? -0.670 14.534 -0.553 1.00 90.62 196 LEU A O 1
ATOM 1554 N N . ILE A 1 197 ? -1.607 12.895 -1.776 1.00 86.00 197 ILE A N 1
ATOM 1555 C CA . ILE A 1 197 ? -2.671 12.602 -0.807 1.00 86.00 197 ILE A CA 1
ATOM 1556 C C . ILE A 1 197 ? -2.077 12.069 0.498 1.00 86.00 197 ILE A C 1
ATOM 1558 O O . ILE A 1 197 ? -2.474 12.533 1.569 1.00 86.00 197 ILE A O 1
ATOM 1562 N N . ASN A 1 198 ? -1.088 11.179 0.424 1.00 82.94 198 ASN A N 1
ATOM 1563 C CA . ASN A 1 198 ? -0.402 10.628 1.589 1.00 82.94 198 ASN A CA 1
ATOM 1564 C C . ASN A 1 198 ? 0.318 11.725 2.391 1.00 82.94 198 ASN A C 1
ATOM 1566 O O . ASN A 1 198 ? 0.156 11.807 3.611 1.00 82.94 198 ASN A O 1
ATOM 1570 N N . ILE A 1 199 ? 1.035 12.640 1.730 1.00 85.00 199 ILE A N 1
ATOM 1571 C CA . ILE A 1 199 ? 1.714 13.766 2.394 1.00 85.00 199 ILE A CA 1
ATOM 1572 C C . ILE A 1 199 ? 0.707 14.711 3.059 1.00 85.00 199 ILE A C 1
ATOM 1574 O O . ILE A 1 199 ? 0.878 15.076 4.227 1.00 85.00 199 ILE A O 1
ATOM 1578 N N . ILE A 1 200 ? -0.348 15.113 2.343 1.00 84.25 200 ILE A N 1
ATOM 1579 C CA . ILE A 1 200 ? -1.363 16.044 2.860 1.00 84.25 200 ILE A CA 1
ATOM 1580 C C . ILE A 1 200 ? -2.130 15.402 4.022 1.00 84.25 200 ILE A C 1
ATOM 1582 O O . ILE A 1 200 ? -2.270 16.014 5.085 1.00 84.25 200 ILE A O 1
ATOM 1586 N N . GLY A 1 201 ? -2.594 14.163 3.842 1.00 78.50 201 GLY A N 1
ATOM 1587 C CA . GLY A 1 201 ? -3.357 13.417 4.837 1.00 78.50 201 GLY A CA 1
ATOM 1588 C C . GLY A 1 201 ? -2.577 13.230 6.133 1.00 78.50 201 GLY A C 1
ATOM 1589 O O . GLY A 1 201 ? -3.087 13.530 7.215 1.00 78.50 201 GLY A O 1
ATOM 1590 N N . ARG A 1 202 ? -1.307 12.825 6.041 1.00 78.31 202 ARG A N 1
ATOM 1591 C CA . ARG A 1 202 ? -0.465 12.597 7.224 1.00 78.31 202 ARG A CA 1
ATOM 1592 C C . ARG A 1 202 ? -0.044 13.885 7.906 1.00 78.31 202 ARG A C 1
ATOM 1594 O O . ARG A 1 202 ? -0.022 13.934 9.132 1.00 78.31 202 ARG A O 1
ATOM 1601 N N . SER A 1 203 ? 0.206 14.943 7.139 1.00 78.81 203 SER A N 1
ATOM 1602 C CA . SER A 1 203 ? 0.475 16.272 7.692 1.00 78.81 203 SER A CA 1
ATOM 1603 C C . SER A 1 203 ? -0.728 16.777 8.493 1.00 78.81 203 SER A C 1
ATOM 1605 O O . SER A 1 203 ? -0.574 17.244 9.620 1.00 78.81 203 SER A O 1
ATOM 1607 N N . PHE A 1 204 ? -1.947 16.607 7.971 1.00 78.00 204 PHE A N 1
ATOM 1608 C CA . PHE A 1 204 ? -3.170 16.965 8.689 1.00 78.00 204 PHE A CA 1
ATOM 1609 C C . PHE A 1 204 ? -3.363 16.141 9.972 1.00 78.00 204 PHE A C 1
ATOM 1611 O O . PHE A 1 204 ? -3.688 16.699 11.023 1.00 78.00 204 PHE A O 1
ATOM 1618 N N . GLN A 1 205 ? -3.126 14.827 9.916 1.00 71.94 205 GLN A N 1
ATOM 1619 C CA . GLN A 1 205 ? -3.203 13.957 11.093 1.00 71.94 205 GLN A CA 1
ATOM 1620 C C . GLN A 1 205 ? -2.153 14.322 12.153 1.00 71.94 205 GLN A C 1
ATOM 1622 O O . GLN A 1 205 ? -2.503 14.441 13.326 1.00 71.94 205 GLN A O 1
ATOM 1627 N N . ALA A 1 206 ? -0.905 14.585 11.756 1.00 73.62 206 ALA A N 1
ATOM 1628 C CA . ALA A 1 206 ? 0.167 14.997 12.662 1.00 73.62 206 ALA A CA 1
ATOM 1629 C C . ALA A 1 206 ? -0.138 16.338 13.350 1.00 73.62 206 ALA A C 1
ATOM 1631 O O . ALA A 1 206 ? 0.031 16.467 14.563 1.00 73.62 206 ALA A O 1
ATOM 1632 N N . ILE A 1 207 ? -0.658 17.317 12.600 1.00 77.69 207 ILE A N 1
ATOM 1633 C CA . ILE A 1 207 ? -1.077 18.617 13.146 1.00 77.69 207 ILE A CA 1
ATOM 1634 C C . ILE A 1 207 ? -2.204 18.438 14.171 1.00 77.69 207 ILE A C 1
ATOM 1636 O O . ILE A 1 207 ? -2.161 19.039 15.246 1.00 77.69 207 ILE A O 1
ATOM 1640 N N . ASN A 1 208 ? -3.203 17.605 13.870 1.00 70.00 208 ASN A N 1
ATOM 1641 C CA . ASN A 1 208 ? -4.301 17.340 14.802 1.00 70.00 208 ASN A CA 1
ATOM 1642 C C . ASN A 1 208 ? -3.828 16.612 16.065 1.00 70.00 208 ASN A C 1
ATOM 1644 O O . ASN A 1 208 ? -4.303 16.934 17.155 1.00 70.00 208 ASN A O 1
ATOM 1648 N N . LEU A 1 209 ? -2.875 15.684 15.937 1.00 65.56 209 LEU A N 1
ATOM 1649 C CA . LEU A 1 209 ? -2.279 14.989 17.076 1.00 65.56 209 LEU A CA 1
ATOM 1650 C C . LEU A 1 209 ? -1.526 15.969 17.989 1.00 65.56 209 LEU A C 1
ATOM 1652 O O . LEU A 1 209 ? -1.717 15.954 19.203 1.00 65.56 209 LEU A O 1
ATOM 1656 N N . TYR A 1 210 ? -0.733 16.870 17.399 1.00 68.88 210 TYR A N 1
ATOM 1657 C CA . TYR A 1 210 ? -0.005 17.905 18.134 1.00 68.88 210 TYR A CA 1
ATOM 1658 C C . TYR A 1 210 ? -0.955 18.839 18.893 1.00 68.88 210 TYR A C 1
ATOM 1660 O O . TYR A 1 210 ? -0.729 19.136 20.066 1.00 68.88 210 TYR A O 1
ATOM 1668 N N . ARG A 1 211 ? -2.057 19.249 18.251 1.00 62.69 211 ARG A N 1
ATOM 1669 C CA . ARG A 1 211 ? -3.097 20.095 18.857 1.00 62.69 211 ARG A CA 1
ATOM 1670 C C . ARG A 1 211 ? -3.830 19.424 20.019 1.00 62.69 211 ARG A C 1
ATOM 1672 O O . ARG A 1 211 ? -4.121 20.081 21.012 1.00 62.69 211 ARG A O 1
ATOM 1679 N N . HIS A 1 212 ? -4.152 18.137 19.904 1.00 58.16 212 HIS A N 1
ATOM 1680 C CA . HIS A 1 212 ? -4.799 17.403 20.993 1.00 58.16 212 HIS A CA 1
ATOM 1681 C C . HIS A 1 212 ? -3.847 17.154 22.167 1.00 58.16 212 HIS A C 1
ATOM 1683 O O . HIS A 1 212 ? -4.261 17.310 23.313 1.00 58.16 212 HIS A O 1
ATOM 1689 N N . GLY A 1 213 ? -2.572 16.859 21.891 1.00 55.75 213 GLY A N 1
ATOM 1690 C CA . GLY A 1 213 ? -1.550 16.710 22.928 1.00 55.75 213 GLY A CA 1
ATOM 1691 C C . GLY A 1 213 ? -1.301 17.996 23.724 1.00 55.75 213 GLY A C 1
ATOM 1692 O O . GLY A 1 213 ? -1.100 17.931 24.932 1.00 55.75 213 GLY A O 1
ATOM 1693 N N . THR A 1 214 ? -1.391 19.170 23.085 1.00 55.19 214 THR A N 1
ATOM 1694 C CA . THR A 1 214 ? -1.290 20.465 23.791 1.00 55.19 214 THR A CA 1
ATOM 1695 C C . THR A 1 214 ? -2.488 20.715 24.709 1.00 55.19 214 THR A C 1
ATOM 1697 O O . THR A 1 214 ? -2.308 21.153 25.839 1.00 55.19 214 THR A O 1
ATOM 1700 N N . LEU A 1 215 ? -3.704 20.376 24.271 1.00 54.00 215 LEU A N 1
ATOM 1701 C CA . LEU A 1 215 ? -4.917 20.546 25.082 1.00 54.00 215 LEU A CA 1
ATOM 1702 C C . LEU A 1 215 ? -4.973 19.596 26.289 1.00 54.00 215 LEU A C 1
ATOM 1704 O O . LEU A 1 215 ? -5.462 19.978 27.351 1.00 54.00 215 LEU A O 1
ATOM 1708 N N . GLU A 1 216 ? -4.491 18.361 26.138 1.00 53.12 216 GLU A N 1
ATOM 1709 C CA . GLU A 1 216 ? -4.416 17.395 27.240 1.00 53.12 216 GLU A CA 1
ATOM 1710 C C . GLU A 1 216 ? -3.328 17.781 28.253 1.00 53.12 216 GLU A C 1
ATOM 1712 O O . GLU A 1 216 ? -3.559 17.696 29.461 1.00 53.12 216 GLU A O 1
ATOM 1717 N N . TYR A 1 217 ? -2.185 18.288 27.779 1.00 50.88 217 TYR A N 1
ATOM 1718 C CA . TYR A 1 217 ? -1.141 18.858 28.631 1.00 50.88 217 TYR A CA 1
ATOM 1719 C C . TYR A 1 217 ? -1.670 20.044 29.452 1.00 50.88 217 TYR A C 1
ATOM 1721 O O . TYR A 1 217 ? -1.570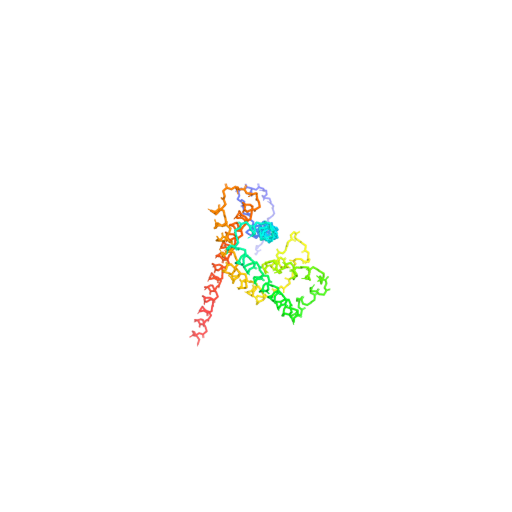 20.021 30.679 1.00 50.88 217 TYR A O 1
ATOM 1729 N N . ASP A 1 218 ? -2.335 21.009 28.809 1.00 54.22 218 ASP A N 1
ATOM 1730 C CA . ASP A 1 218 ? -2.914 22.176 29.489 1.00 54.22 218 ASP A CA 1
ATOM 1731 C C . ASP A 1 218 ? -3.979 21.772 30.526 1.00 54.22 218 ASP A C 1
ATOM 1733 O O . ASP A 1 218 ? -4.023 22.316 31.633 1.00 54.22 218 ASP A O 1
ATOM 1737 N N . ALA A 1 219 ? -4.821 20.780 30.215 1.00 58.38 219 ALA A N 1
ATOM 1738 C CA . ALA A 1 219 ? -5.836 20.282 31.145 1.00 58.38 219 ALA A CA 1
ATOM 1739 C C . ALA A 1 219 ? -5.223 19.555 32.355 1.00 58.38 219 ALA A C 1
ATOM 1741 O O . ALA A 1 219 ? -5.748 19.640 33.471 1.00 58.38 219 ALA A O 1
ATOM 1742 N N . THR A 1 220 ? -4.111 18.850 32.144 1.00 63.16 220 THR A N 1
ATOM 1743 C CA . THR A 1 220 ? -3.393 18.124 33.198 1.00 63.16 220 THR A CA 1
ATOM 1744 C C . THR A 1 220 ? -2.605 19.088 34.087 1.00 63.16 220 THR A C 1
ATOM 1746 O O . THR A 1 220 ? -2.664 18.970 35.309 1.00 63.16 220 THR A O 1
ATOM 1749 N N . GLU A 1 221 ? -1.954 20.104 33.512 1.00 63.97 221 GLU A N 1
ATOM 1750 C CA . GLU A 1 221 ? -1.245 21.150 34.262 1.00 63.97 221 GLU A CA 1
ATOM 1751 C C . GLU A 1 221 ? -2.215 21.999 35.103 1.00 63.97 221 GLU A C 1
ATOM 1753 O O . GLU A 1 221 ? -1.933 22.327 36.258 1.00 63.97 221 GLU A O 1
ATOM 1758 N N . HIS A 1 222 ? -3.399 22.303 34.562 1.00 56.91 222 HIS A N 1
ATOM 1759 C CA . HIS A 1 222 ? -4.447 23.009 35.297 1.00 56.91 222 HIS A CA 1
ATOM 1760 C C . HIS A 1 222 ? -5.010 22.174 36.459 1.00 56.91 222 HIS A C 1
ATOM 1762 O O . HIS A 1 222 ? -5.254 22.716 37.534 1.00 56.91 222 HIS A O 1
ATOM 1768 N N . LYS A 1 223 ? -5.181 20.854 36.283 1.00 59.19 223 LYS A N 1
ATOM 1769 C CA . LYS A 1 223 ? -5.562 19.946 37.381 1.00 59.19 223 LYS A CA 1
ATOM 1770 C C . LYS A 1 223 ? -4.504 19.899 38.482 1.00 59.19 223 LYS A C 1
ATOM 1772 O O . LYS A 1 223 ? -4.841 20.096 39.642 1.00 59.19 223 LYS A O 1
ATOM 1777 N N . ILE A 1 224 ? -3.232 19.731 38.116 1.00 66.75 224 ILE A N 1
ATOM 1778 C CA . ILE A 1 224 ? -2.122 19.679 39.079 1.00 66.75 224 ILE A CA 1
ATOM 1779 C C . ILE A 1 224 ? -2.041 20.980 39.892 1.00 66.75 224 ILE A C 1
ATOM 1781 O O . ILE A 1 224 ? -1.892 20.919 41.108 1.00 66.75 224 ILE A O 1
ATOM 1785 N N . LYS A 1 225 ? -2.215 22.152 39.260 1.00 61.69 225 LYS A N 1
ATOM 1786 C CA . LYS A 1 225 ? -2.232 23.448 39.967 1.00 61.69 225 LYS A CA 1
ATOM 1787 C C . LYS A 1 225 ? -3.391 23.600 40.953 1.00 61.69 225 LYS A C 1
ATOM 1789 O O . LYS A 1 225 ? -3.225 24.289 41.959 1.00 61.69 225 LYS A O 1
ATOM 1794 N N . ILE A 1 226 ? -4.553 23.008 40.678 1.00 66.31 226 ILE A N 1
ATOM 1795 C CA . ILE A 1 226 ? -5.691 23.023 41.609 1.00 66.31 226 ILE A CA 1
ATOM 1796 C C . ILE A 1 226 ? -5.401 22.119 42.813 1.00 66.31 226 ILE A C 1
ATOM 1798 O O . ILE A 1 226 ? -5.640 22.529 43.946 1.00 66.31 226 ILE A O 1
ATOM 1802 N N . ASP A 1 227 ? -4.823 20.941 42.578 1.00 62.81 227 ASP A N 1
ATOM 1803 C CA . ASP A 1 227 ? -4.574 19.948 43.628 1.00 62.81 227 ASP A CA 1
ATOM 1804 C C . ASP A 1 227 ? -3.412 20.333 44.567 1.00 62.81 227 ASP A C 1
ATOM 1806 O O . ASP A 1 227 ? -3.389 19.909 45.718 1.00 62.81 227 ASP A O 1
ATOM 1810 N N . THR A 1 228 ? -2.467 21.174 44.126 1.00 63.19 228 THR A N 1
ATOM 1811 C CA . THR A 1 228 ? -1.362 21.684 44.968 1.00 63.19 228 THR A CA 1
ATOM 1812 C C . THR A 1 228 ? -1.694 22.937 45.791 1.00 63.19 228 THR A C 1
ATOM 1814 O O . THR A 1 228 ? -0.831 23.419 46.519 1.00 63.19 228 THR A O 1
ATOM 1817 N N . ASN A 1 229 ? -2.902 23.499 45.666 1.00 54.53 229 ASN A N 1
ATOM 1818 C CA . ASN A 1 229 ? -3.339 24.698 46.402 1.00 54.53 229 ASN A CA 1
ATOM 1819 C C . ASN A 1 229 ? -4.246 24.387 47.614 1.00 54.53 229 ASN A C 1
ATOM 1821 O O . ASN A 1 229 ? -4.958 25.276 48.085 1.00 54.53 229 ASN A O 1
ATOM 1825 N N . TYR A 1 230 ? -4.200 23.153 48.128 1.00 45.19 230 TYR A N 1
ATOM 1826 C CA . TYR A 1 230 ? -4.843 22.729 49.377 1.00 45.19 230 TYR A CA 1
ATOM 1827 C C . TYR A 1 230 ? -3.821 22.194 50.380 1.00 45.19 230 TYR A C 1
ATOM 1829 O O . TYR A 1 230 ? -2.916 21.441 49.957 1.00 45.19 230 TYR A O 1
#

Organism: NCBI:txid1348612

Nearest PDB structures (foldseek):
  8fmv-assembly1_C  TM=3.340E-01  e=2.651E+00  Bacillus subtilis subsp. subtilis str. 168
  7wix-assembly1_B  TM=3.147E-01  e=2.416E+00  Mycobacterium tuberculosis H37Rv

Secondary structure (DSSP, 8-state):
---------------S-----HHHHHHHHHHHHHHHHHHHHHHHHHHHHHHHHHHHHIIIIITTTSHHHHHHHHHHHHHHHHHHHHHHHHHHHHHTTSHHHHHHHHHSHHHHHHHHHHTTT-GGGGGGGGTTGGG-GGG-----HHHHHHHHHHHHHHIIIIIHHHHHHHHHHHHH-SS--HHHHHHHHHHHHHHHHHHHHHHHHHHHHHHHHHHHHHHHHHHHHHHTT-

Solvent-accessible surface area (backbone atoms only — not comparable to full-atom values): 12682 Å² total; per-residue (Å²): 140,89,84,83,89,81,84,85,90,84,79,94,82,82,88,81,79,86,76,73,57,71,64,56,58,48,53,53,47,50,52,53,50,49,53,53,50,18,54,47,51,52,52,50,50,52,46,55,55,49,36,50,51,30,49,52,49,32,50,74,72,48,23,75,81,46,64,87,52,29,62,58,46,52,48,40,53,50,52,42,30,51,53,19,32,55,49,30,55,52,43,53,63,54,45,54,71,38,69,68,30,31,56,48,39,74,77,35,46,69,60,57,50,52,37,37,59,55,6,22,72,43,36,59,48,49,52,47,39,52,47,35,44,88,72,40,74,81,12,58,46,66,72,48,73,69,49,52,51,47,38,51,52,53,41,56,51,37,43,71,55,22,47,52,55,50,41,50,50,45,53,52,48,61,72,72,49,93,73,88,57,70,57,58,54,52,28,41,54,35,38,53,50,50,48,50,50,52,53,53,53,49,52,52,51,53,52,52,50,54,55,51,52,52,54,52,48,53,54,49,53,53,50,52,59,59,66,71,74,112

Radius of gyration: 26.37 Å; Cα contacts (8 Å, |Δi|>4): 182; chains: 1; bounding box: 73×55×78 Å

Sequence (230 aa):
MTSISLNPTTKYLDGDFGFKPKHENSFLNSKKMNSKGCNMAILQLSLMIFDFVMDILFVSKEGKAVEALYIPSIIFLTVPIGINTIGAFYIISKENKEGLFFDWFTQHEKVASVFTVLSSADIEILSTLHSHLAGFEFFHAPTSTKGKNRIFWISCLTVFVEDIPQMIIQLLYHNSVVTYDIIPLLALISSSLSLLINIIGRSFQAINLYRHGTLEYDATEHKIKIDTNY

pLDDT: mean 80.69, std 20.48, range [29.61, 98.5]

Foldseek 3Di:
DDDDDDDDDDDDDDPDDPPDDPVVVVVVVVVVVLVVLQVVLVVLLVLLVLLLVLLCCCLVPPLVVDVVLNVVSCQLNQVLLVLQLVLLVVLLVVQCVPPQLVVLCVVQVVVSVVQSNVSSSPNCSNLQCCRCHVVDPSSNRPRDPVSVVSSLVSNVVSCVSHLVSSLVSLVVSVVVDPDDDPSSVSNNVSSVVSNVCNVVVSVVVVVVVVVVVVVVVVVVVVVVVVVVPD

Mean predicted aligned error: 11.79 Å